Protein AF-A0A2T9YS30-F1 (afdb_monomer)

Nearest PDB structures (foldseek):
  5naf-assembly3_C  TM=9.341E-01  e=1.229E-07  Mus musculus
  8g3e-assembly2_B  TM=9.143E-01  e=6.077E-08  Homo sapiens
  5naf-assembly4_D  TM=9.183E-01  e=1.702E-07  Mus musculus
  5naf-assembly1_A  TM=9.116E-01  e=1.702E-07  Mus musculus
  5naf-assembly2_B  TM=9.108E-01  e=2.002E-07  Mus musculus

Mean predicted aligned error: 13.13 Å

Organism: NCBI:txid61424

InterPro domains:
  IPR001680 WD40 repeat [PF00400] (27-65)
  IPR001680 WD40 repeat [PS50082] (33-74)
  IPR001680 WD40 repeat [SM00320] (26-65)
  IPR001680 WD40 repeat [SM00320] (68-106)
  IPR011047 Quinoprotein alcohol dehydrogenase-like superfamily [SSF50998] (3-104)
  IPR015943 WD40/YVTN repeat-like-containing domain superfamily [G3DSA:2.130.10.10] (2-154)
  IPR018983 U3 small nucleolar RNA-associated protein 15, C-terminal [PF09384] (139-282)

pLDDT: mean 81.87, std 14.7, range [31.47, 98.0]

Solvent-accessible surface area (backbone atoms only — not comparable to full-atom values): 17251 Å² total; per-residue (Å²): 71,77,44,76,47,95,85,53,63,40,33,44,35,34,72,45,36,32,40,37,32,29,35,67,84,78,70,45,77,78,47,74,47,72,86,48,92,36,43,37,47,26,69,42,59,44,49,84,54,57,30,39,36,38,28,15,53,68,15,36,35,38,33,24,35,59,87,77,67,44,81,75,48,77,46,78,53,97,48,32,29,58,42,64,49,64,37,70,80,66,37,40,42,37,36,34,31,75,87,74,52,70,50,76,47,75,54,76,84,87,75,73,87,66,95,72,79,88,73,82,80,79,78,81,75,72,92,82,48,76,76,64,72,76,47,86,61,97,74,76,77,58,99,83,58,83,81,77,73,81,80,73,77,74,79,73,55,72,41,58,54,24,57,73,66,72,36,40,42,63,19,50,58,58,38,70,38,89,90,51,57,69,71,62,33,49,55,54,48,46,55,25,54,77,66,67,34,45,65,66,31,60,55,90,63,52,72,80,72,41,47,62,57,52,51,49,49,70,68,49,76,80,45,88,88,62,56,67,60,54,49,52,50,50,48,52,51,46,68,73,40,53,92,51,38,89,81,33,68,71,53,48,54,44,53,53,52,51,53,54,50,52,52,53,49,53,51,54,51,50,54,50,51,52,52,49,52,53,49,54,51,52,50,54,54,50,54,53,59,62,74,77,108

Sequence (293 aa):
MIQFYPGDALIAVSGGPFVKIYDAVVGRCLAVLGNFEKTVTSIVFDGNQTRLIAGSLDQNLKIYDSSTFKLLASIRYQQPILSVGMSPDDNLLVVGMTSGLLSIKKRPQGSSKSHESKEVVEVKMKSGSYRHFLRTGSSKGGKDDHVVKRNSHKSLPGYDRFLRSFQYGKALDLALLPNIKTETTLMVIDELIARSGLKTAIAGRNQDTLNPVVEFVKKNLMEPTNPPAILELANELVEYYSPFASNFPNFTEFVNVVLYKINCEIEMQNDLAELKGYVDMITSTSEQNFSLN

Secondary structure (DSSP, 8-state):
-EEE-SSSSEEEEE-SS-EEEEETTT--EEEEE---SS-EEEEEE-TTSSEEEEEETTSEEEEEETTT--EEEEEE-SS-EEEEEE-TTS-EEEEEETTS-EEEEE--TTS---S---------PPTT-HHHHTTSS--PPPTT---------PPPPHHHHHHHTT-HHHHHHHHTSTTS-HHHHHHHHHHHHHTT-HHHHHTT--HHHHHHHHHHHHHHTT-TT-HHHHHHHHHHHHHHHGGGGGG-HHHHHHHHHHHHHHHHHHHHHHHHHHHHHHHHHHHHHHHHHHH--

Foldseek 3Di:
DWDADVPAQWIWDFDWQWTWIARNVVRDTPDIDNPGPTGWQEWDAALVRQWIWTFFQQQWIWIAGPPPRDTDDIDHDPAGWNYWDADSVNQWIWTQGPVRDIDIDGDPPPPDPDDDDDDDDPDDDDPPDPVNVVPPDDDDDDPPDDDDDPPDPDPDPPLVVCLVVLNLLVSLLVLLDPVHDPVVSLVSLVSCVVVVSLLVNLPPDDPVSVVSLLVSLLVCCPPPPDNPSSVVNVVSNCVRCVVVCVVDVVVVVSVVSNVVSVVVVVVVVVVVVVVVVVVVVVVVVVVVVVVVD

Structure (mmCIF, N/CA/C/O backbone):
data_AF-A0A2T9YS30-F1
#
_entry.id   AF-A0A2T9YS30-F1
#
loop_
_atom_site.group_PDB
_atom_site.id
_atom_site.type_symbol
_atom_site.label_atom_id
_atom_site.label_alt_id
_atom_site.label_comp_id
_atom_site.label_asym_id
_atom_site.label_entity_id
_atom_site.label_seq_id
_atom_site.pdbx_PDB_ins_code
_atom_site.Cartn_x
_atom_site.Cartn_y
_atom_site.Cartn_z
_atom_site.occupancy
_atom_site.B_iso_or_equiv
_atom_site.auth_seq_id
_atom_site.auth_comp_id
_atom_site.auth_asym_id
_atom_site.auth_atom_id
_atom_site.pdbx_PDB_model_num
ATOM 1 N N . MET A 1 1 ? 20.348 -5.898 -31.244 1.00 81.06 1 MET A N 1
ATOM 2 C CA . MET A 1 1 ? 19.137 -5.610 -32.050 1.00 81.06 1 MET A CA 1
ATOM 3 C C . MET A 1 1 ? 19.092 -4.112 -32.311 1.00 81.06 1 MET A C 1
ATOM 5 O O . MET A 1 1 ? 19.575 -3.365 -31.468 1.00 81.06 1 MET A O 1
ATOM 9 N N . ILE A 1 2 ? 18.575 -3.675 -33.459 1.00 84.69 2 ILE A N 1
ATOM 10 C CA . ILE A 1 2 ? 18.474 -2.254 -33.820 1.00 84.69 2 ILE A CA 1
ATOM 11 C C . ILE A 1 2 ? 17.013 -1.961 -34.142 1.00 84.69 2 ILE A C 1
ATOM 13 O O . ILE A 1 2 ? 16.402 -2.717 -34.897 1.00 84.69 2 ILE A O 1
ATOM 17 N N . GLN A 1 3 ? 16.470 -0.885 -33.581 1.00 85.19 3 GLN A N 1
ATOM 18 C CA . GLN A 1 3 ? 15.133 -0.411 -33.903 1.00 85.19 3 GLN A CA 1
ATOM 19 C C . GLN A 1 3 ? 15.148 1.087 -34.190 1.00 85.19 3 GLN A C 1
ATOM 21 O O . GLN A 1 3 ? 15.725 1.871 -33.435 1.00 85.19 3 GLN A O 1
ATOM 26 N N . PHE A 1 4 ? 14.503 1.460 -35.292 1.00 82.69 4 PHE A N 1
ATOM 27 C CA . PHE A 1 4 ? 14.324 2.845 -35.707 1.00 82.69 4 PHE A CA 1
ATOM 28 C C . PHE A 1 4 ? 13.030 3.401 -35.132 1.00 82.69 4 PHE A C 1
ATOM 30 O O . PHE A 1 4 ? 12.014 2.704 -35.101 1.00 82.69 4 PHE A O 1
ATOM 37 N N . TYR A 1 5 ? 13.076 4.656 -34.708 1.00 80.12 5 TYR A N 1
ATOM 38 C CA . TYR A 1 5 ? 11.896 5.415 -34.343 1.00 80.12 5 TYR A CA 1
ATOM 39 C C . TYR A 1 5 ? 11.264 6.012 -35.622 1.00 80.12 5 TYR A C 1
ATOM 41 O O . TYR A 1 5 ? 11.941 6.730 -36.360 1.00 80.12 5 TYR A O 1
ATOM 49 N N . PRO A 1 6 ? 9.998 5.707 -35.957 1.00 63.62 6 PRO A N 1
ATOM 50 C CA . PRO A 1 6 ? 9.359 6.237 -37.157 1.00 63.62 6 PRO A CA 1
ATOM 51 C C . PRO A 1 6 ? 8.750 7.622 -36.884 1.00 63.62 6 PRO A C 1
ATOM 53 O O . PRO A 1 6 ? 7.545 7.765 -36.697 1.00 63.62 6 PRO A O 1
ATOM 56 N N . GLY A 1 7 ? 9.598 8.653 -36.872 1.00 67.56 7 GLY A N 1
ATOM 57 C CA . GLY A 1 7 ? 9.172 10.060 -36.840 1.00 67.56 7 GLY A CA 1
ATOM 58 C C . GLY A 1 7 ? 10.282 11.012 -36.403 1.00 67.56 7 GLY A C 1
ATOM 59 O O . GLY A 1 7 ? 10.543 12.015 -37.055 1.00 67.56 7 GLY A O 1
ATOM 60 N N . ASP A 1 8 ? 10.970 10.640 -35.336 1.00 67.44 8 ASP A N 1
ATOM 61 C CA . ASP A 1 8 ? 12.200 11.244 -34.847 1.00 67.44 8 ASP A CA 1
ATOM 62 C C . ASP A 1 8 ? 13.406 10.427 -35.321 1.00 67.44 8 ASP A C 1
ATOM 64 O O . ASP A 1 8 ? 13.332 9.201 -35.423 1.00 67.44 8 ASP A O 1
ATOM 68 N N . ALA A 1 9 ? 14.527 11.072 -35.623 1.00 80.31 9 ALA A N 1
ATOM 69 C CA . ALA A 1 9 ? 15.709 10.413 -36.179 1.00 80.31 9 ALA A CA 1
ATOM 70 C C . ALA A 1 9 ? 16.489 9.600 -35.124 1.00 80.31 9 ALA A C 1
ATOM 72 O O . ALA A 1 9 ? 17.712 9.597 -35.107 1.00 80.31 9 ALA A O 1
ATOM 73 N N . LEU A 1 10 ? 15.797 8.916 -34.217 1.00 85.94 10 LEU A N 1
ATOM 74 C CA . LEU A 1 10 ? 16.379 8.175 -33.109 1.00 85.94 10 LEU A CA 1
ATOM 75 C C . LEU A 1 10 ? 16.519 6.689 -33.443 1.00 85.94 10 LEU A C 1
ATOM 77 O O . LEU A 1 10 ? 15.619 6.047 -33.990 1.00 85.94 10 LEU A O 1
ATOM 81 N N . ILE A 1 11 ? 17.660 6.123 -33.058 1.00 86.50 11 ILE A N 1
ATOM 82 C CA . ILE A 1 11 ? 17.976 4.705 -33.215 1.00 86.50 11 ILE A CA 1
ATOM 83 C C . ILE A 1 11 ? 18.271 4.117 -31.843 1.00 86.50 11 ILE A C 1
ATOM 85 O O . ILE A 1 11 ? 19.212 4.533 -31.166 1.00 86.50 11 ILE A O 1
ATOM 89 N N . ALA A 1 12 ? 17.500 3.106 -31.452 1.00 88.25 12 ALA A N 1
ATOM 90 C CA . ALA A 1 12 ? 17.784 2.304 -30.273 1.00 88.25 12 ALA A CA 1
ATOM 91 C C . ALA A 1 12 ? 18.590 1.063 -30.672 1.00 88.25 12 ALA A C 1
ATOM 93 O O . ALA A 1 12 ? 18.157 0.251 -31.493 1.00 88.25 12 ALA A O 1
ATOM 94 N N . VAL A 1 13 ? 19.767 0.901 -30.073 1.00 88.94 13 VAL A N 1
ATOM 95 C CA . VAL A 1 13 ? 20.688 -0.205 -30.343 1.00 88.94 13 VAL A CA 1
ATOM 96 C C . VAL A 1 13 ? 20.942 -0.976 -29.053 1.00 88.94 13 VAL A C 1
ATOM 98 O O . VAL A 1 13 ? 21.465 -0.420 -28.087 1.00 88.94 13 VAL A O 1
ATOM 101 N N . SER A 1 14 ? 20.626 -2.274 -29.036 1.00 87.31 14 SER A N 1
ATOM 102 C CA . SER A 1 14 ? 21.131 -3.184 -28.002 1.00 87.31 14 SER A CA 1
ATOM 103 C C . SER A 1 14 ? 22.467 -3.778 -28.430 1.00 87.31 14 SER A C 1
ATOM 105 O O . SER A 1 14 ? 22.564 -4.450 -29.463 1.00 87.31 14 SER A O 1
ATOM 107 N N . GLY A 1 15 ? 23.489 -3.538 -27.608 1.00 74.69 15 GLY A N 1
ATOM 108 C CA . GLY A 1 15 ? 24.852 -4.028 -27.799 1.00 74.69 15 GLY A CA 1
ATOM 109 C C . GLY A 1 15 ? 25.433 -4.496 -26.471 1.00 74.69 15 GLY A C 1
ATOM 110 O O . GLY A 1 15 ? 26.257 -3.807 -25.876 1.00 74.69 15 GLY A O 1
ATOM 111 N N . GLY A 1 16 ? 24.962 -5.646 -25.986 1.00 86.81 16 GLY A N 1
ATOM 112 C CA . GLY A 1 16 ? 25.335 -6.196 -24.681 1.00 86.81 16 GLY A CA 1
ATOM 113 C C . GLY A 1 16 ? 24.325 -5.834 -23.580 1.00 86.81 16 GLY A C 1
ATOM 114 O O . GLY A 1 16 ? 23.124 -5.826 -23.859 1.00 86.81 16 GLY A O 1
ATOM 115 N N . PRO A 1 17 ? 24.769 -5.566 -22.337 1.00 88.38 17 PRO A N 1
ATOM 116 C CA . PRO A 1 17 ? 23.886 -5.197 -21.222 1.00 88.38 17 PRO A CA 1
ATOM 117 C C . PRO A 1 17 ? 23.395 -3.741 -21.282 1.00 88.38 17 PRO A C 1
ATOM 119 O O . PRO A 1 17 ? 22.662 -3.277 -20.414 1.00 88.38 17 PRO A O 1
ATOM 122 N N . PHE A 1 18 ? 23.775 -3.007 -22.327 1.00 90.31 18 PHE A N 1
ATOM 123 C CA . PHE A 1 18 ? 23.402 -1.614 -22.513 1.00 90.31 18 PHE A CA 1
ATOM 124 C C . PHE A 1 18 ? 22.484 -1.460 -23.722 1.00 90.31 18 PHE A C 1
ATOM 126 O O . PHE A 1 18 ? 22.720 -2.050 -24.784 1.00 90.31 18 PHE A O 1
ATOM 133 N N . VAL A 1 19 ? 21.476 -0.603 -23.574 1.00 90.44 19 VAL A N 1
ATOM 134 C CA . VAL A 1 19 ? 20.745 -0.037 -24.711 1.00 90.44 19 VAL A CA 1
ATOM 135 C C . VAL A 1 19 ? 21.265 1.371 -24.934 1.00 90.44 19 VAL A C 1
ATOM 137 O O . VAL A 1 19 ? 21.206 2.209 -24.037 1.00 90.44 19 VAL A O 1
ATOM 140 N N . LYS A 1 20 ? 21.812 1.622 -26.118 1.00 90.69 20 LYS A N 1
ATOM 141 C CA . LYS A 1 20 ? 22.303 2.937 -26.522 1.00 90.69 20 LYS A CA 1
ATOM 142 C C . LYS A 1 20 ? 21.312 3.573 -27.474 1.00 90.69 20 LYS A C 1
ATOM 144 O O . LYS A 1 20 ? 20.808 2.905 -28.375 1.00 90.69 20 LYS A O 1
ATOM 149 N N . ILE A 1 21 ? 21.064 4.857 -27.277 1.00 90.19 21 ILE A N 1
ATOM 150 C CA . ILE A 1 21 ? 20.178 5.648 -28.121 1.00 90.19 21 ILE A CA 1
ATOM 151 C C . ILE A 1 21 ? 21.042 6.641 -28.878 1.00 90.19 21 ILE A C 1
ATOM 153 O O . ILE A 1 21 ? 21.833 7.376 -28.281 1.00 90.19 21 ILE A O 1
ATOM 157 N N . TYR A 1 22 ? 20.924 6.604 -30.196 1.00 90.00 22 TYR A N 1
ATOM 158 C CA . TYR A 1 22 ? 21.683 7.425 -31.121 1.00 90.00 22 TYR A CA 1
ATOM 159 C C . TYR A 1 22 ? 20.750 8.351 -31.881 1.00 90.00 22 TYR A C 1
ATOM 161 O O . TYR A 1 22 ? 19.654 7.951 -32.261 1.00 90.00 22 TYR A O 1
ATOM 169 N N . ASP A 1 23 ? 21.226 9.559 -32.141 1.00 88.50 23 ASP A N 1
ATOM 170 C CA . ASP A 1 23 ? 20.669 10.422 -33.172 1.00 88.50 23 ASP A CA 1
ATOM 171 C C . ASP A 1 23 ? 21.257 10.003 -34.529 1.00 88.50 23 ASP A C 1
ATOM 173 O O . ASP A 1 23 ? 22.477 9.989 -34.709 1.00 88.50 23 ASP A O 1
ATOM 177 N N . ALA A 1 24 ? 20.400 9.626 -35.473 1.00 85.12 24 ALA A N 1
ATOM 178 C CA . ALA A 1 24 ? 20.753 9.202 -36.820 1.00 85.12 24 ALA A CA 1
ATOM 179 C C . ALA A 1 24 ? 21.248 10.362 -37.691 1.00 85.12 24 ALA A C 1
ATOM 181 O O . ALA A 1 24 ? 22.007 10.118 -38.626 1.00 85.12 24 ALA A O 1
ATOM 182 N N . VAL A 1 25 ? 20.838 11.605 -37.404 1.00 85.06 25 VAL A N 1
ATOM 183 C CA . VAL A 1 25 ? 21.241 12.782 -38.191 1.00 85.06 25 VAL A CA 1
ATOM 184 C C . VAL A 1 25 ? 22.675 13.170 -37.858 1.00 85.06 25 VAL A C 1
ATOM 186 O O . VAL A 1 25 ? 23.482 13.410 -38.752 1.00 85.06 25 VAL A O 1
ATOM 189 N N . VAL A 1 26 ? 22.998 13.226 -36.563 1.00 83.38 26 VAL A N 1
ATOM 190 C CA . VAL A 1 26 ? 24.300 13.716 -36.075 1.00 83.38 26 VAL A CA 1
ATOM 191 C C . VAL A 1 26 ? 25.266 12.567 -35.750 1.00 83.38 26 VAL A C 1
ATOM 193 O O . VAL A 1 26 ? 26.469 12.784 -35.609 1.00 83.38 26 VAL A O 1
ATOM 196 N N . GLY A 1 27 ? 24.771 11.334 -35.612 1.00 81.69 27 GLY A N 1
ATOM 197 C CA . GLY A 1 27 ? 25.572 10.158 -35.249 1.00 81.69 27 GLY A CA 1
ATOM 198 C C . GLY A 1 27 ? 26.057 10.161 -33.794 1.00 81.69 27 GLY A C 1
ATOM 199 O O . GLY A 1 27 ? 26.977 9.420 -33.443 1.00 81.69 27 GLY A O 1
ATOM 200 N N . ARG A 1 28 ? 25.477 11.005 -32.931 1.00 87.25 28 ARG A N 1
ATOM 201 C CA . ARG A 1 28 ? 25.865 11.133 -31.517 1.00 87.25 28 ARG A CA 1
ATOM 202 C C . ARG A 1 28 ? 25.022 10.226 -30.629 1.00 87.25 28 ARG A C 1
ATOM 204 O O . ARG A 1 28 ? 23.832 10.038 -30.862 1.00 87.25 28 ARG A O 1
ATOM 211 N N . CYS A 1 29 ? 25.646 9.675 -29.589 1.00 87.38 29 CYS A N 1
ATOM 212 C CA . CYS A 1 29 ? 24.936 8.925 -28.557 1.00 87.38 29 CYS A CA 1
ATOM 213 C C . CYS A 1 29 ? 24.278 9.914 -27.588 1.00 87.38 29 CYS A C 1
ATOM 215 O O . CYS A 1 29 ? 24.979 10.710 -26.966 1.00 87.38 29 CYS A O 1
ATOM 217 N N . LEU A 1 30 ? 22.950 9.869 -27.487 1.00 86.25 30 LEU A N 1
ATOM 218 C CA . LEU A 1 30 ? 22.170 10.735 -26.600 1.00 86.25 30 LEU A CA 1
ATOM 219 C C . LEU A 1 30 ? 22.075 10.154 -25.190 1.00 86.25 30 LEU A C 1
ATOM 221 O O . LEU A 1 30 ? 22.193 10.882 -24.210 1.00 86.25 30 LEU A O 1
ATOM 225 N N . ALA A 1 31 ? 21.863 8.840 -25.087 1.00 85.38 31 ALA A N 1
ATOM 226 C CA . ALA A 1 31 ? 21.665 8.170 -23.809 1.00 85.38 31 ALA A CA 1
ATOM 227 C C . ALA A 1 31 ? 22.182 6.728 -23.825 1.00 85.38 31 ALA A C 1
ATOM 229 O O . ALA A 1 31 ? 22.103 6.020 -24.835 1.00 85.38 31 ALA A O 1
ATOM 230 N N . VAL A 1 32 ? 22.670 6.283 -22.666 1.00 89.44 32 VAL A N 1
ATOM 231 C CA . VAL A 1 32 ? 23.065 4.896 -22.402 1.00 89.44 32 VAL A CA 1
ATOM 232 C C . VAL A 1 32 ? 22.240 4.378 -21.229 1.00 89.44 32 VAL A C 1
ATOM 234 O O . VAL A 1 32 ? 22.372 4.847 -20.103 1.00 89.44 32 VAL A O 1
ATOM 237 N N . LEU A 1 33 ? 21.385 3.395 -21.494 1.00 88.25 33 LEU A N 1
ATOM 238 C CA . LEU A 1 33 ? 20.544 2.738 -20.500 1.00 88.25 33 LEU A CA 1
ATOM 239 C C . LEU A 1 33 ? 21.278 1.506 -19.957 1.00 88.25 33 LEU A C 1
ATOM 241 O O . LEU A 1 33 ? 21.284 0.450 -20.593 1.00 88.25 33 LEU A O 1
ATOM 245 N N . GLY A 1 34 ? 21.908 1.647 -18.789 1.00 82.19 34 GLY A N 1
ATOM 246 C CA . GLY A 1 34 ? 22.711 0.606 -18.133 1.00 82.19 34 GLY A CA 1
ATOM 247 C C . GLY A 1 34 ? 22.028 -0.093 -16.968 1.00 82.19 34 GLY A C 1
ATOM 248 O O . GLY A 1 34 ? 22.668 -0.353 -15.959 1.00 82.19 34 GLY A O 1
ATOM 249 N N . ASN A 1 35 ? 20.731 -0.386 -17.080 1.00 83.81 35 ASN A N 1
ATOM 250 C CA . ASN A 1 35 ? 20.006 -1.022 -15.977 1.00 83.81 35 ASN A CA 1
ATOM 251 C C . ASN A 1 35 ? 19.940 -2.553 -16.110 1.00 83.81 35 ASN A C 1
ATOM 253 O O . ASN A 1 35 ? 19.282 -3.179 -15.282 1.00 83.81 35 ASN A O 1
ATOM 257 N N . PHE A 1 36 ? 20.509 -3.167 -17.147 1.00 88.00 36 PHE A N 1
ATOM 258 C CA . PHE A 1 36 ? 20.475 -4.623 -17.320 1.00 88.00 36 PHE A CA 1
ATOM 259 C C . PHE A 1 36 ? 21.764 -5.263 -16.803 1.00 88.00 36 PHE A C 1
ATOM 261 O O . PHE A 1 36 ? 22.837 -4.675 -16.898 1.00 88.00 36 PHE A O 1
ATOM 268 N N . GLU A 1 37 ? 21.640 -6.460 -16.239 1.00 89.31 37 GLU A N 1
ATOM 269 C CA . GLU A 1 37 ? 22.750 -7.241 -15.687 1.00 89.31 37 GLU A CA 1
ATOM 270 C C . GLU A 1 37 ? 23.363 -8.157 -16.767 1.00 89.31 37 GLU A C 1
ATOM 272 O O . GLU A 1 37 ? 24.579 -8.327 -16.835 1.00 89.31 37 GLU A O 1
ATOM 277 N N . LYS A 1 38 ? 22.538 -8.672 -17.686 1.00 91.56 38 LYS A N 1
ATOM 278 C CA . LYS A 1 38 ? 22.908 -9.455 -18.874 1.00 91.56 38 LYS A CA 1
ATOM 279 C C . LYS A 1 38 ? 22.452 -8.768 -20.155 1.00 91.56 38 LYS A C 1
ATOM 281 O O . LYS A 1 38 ? 21.907 -7.667 -20.172 1.00 91.56 38 LYS A O 1
ATOM 286 N N . THR A 1 39 ? 22.719 -9.444 -21.268 1.00 91.00 39 THR A N 1
ATOM 287 C CA . THR A 1 39 ? 22.504 -8.928 -22.611 1.00 91.00 39 THR A CA 1
ATOM 288 C C . THR A 1 39 ? 21.027 -8.715 -22.941 1.00 91.00 39 THR A C 1
ATOM 290 O O . THR A 1 39 ? 20.164 -9.562 -22.691 1.00 91.00 39 THR A O 1
ATOM 293 N N . VAL A 1 40 ? 20.754 -7.565 -23.557 1.00 92.94 40 VAL A N 1
ATOM 294 C CA . VAL A 1 40 ? 19.431 -7.196 -24.064 1.00 92.94 40 VAL A CA 1
ATOM 295 C C . VAL A 1 40 ? 19.216 -7.846 -25.426 1.00 92.94 40 VAL A C 1
ATOM 297 O O . VAL A 1 40 ? 19.918 -7.549 -26.397 1.00 92.94 40 VAL A O 1
ATOM 300 N N . THR A 1 41 ? 18.228 -8.728 -25.501 1.00 90.75 41 THR A N 1
ATOM 301 C CA . THR A 1 41 ? 17.943 -9.558 -26.677 1.00 90.75 41 THR A CA 1
ATOM 302 C C . THR A 1 41 ? 17.049 -8.839 -27.675 1.00 90.75 41 THR A C 1
ATOM 304 O O . THR A 1 41 ? 17.331 -8.854 -28.873 1.00 90.75 41 THR A O 1
ATOM 307 N N . SER A 1 42 ? 16.018 -8.147 -27.185 1.00 89.69 42 SER A N 1
ATOM 308 C CA . SER A 1 42 ? 15.020 -7.481 -28.022 1.00 89.69 42 SER A CA 1
ATOM 309 C C . SER A 1 42 ? 14.623 -6.108 -27.491 1.00 89.69 42 SER A C 1
ATOM 311 O O . SER A 1 42 ? 14.463 -5.933 -26.283 1.00 89.69 42 SER A O 1
ATOM 313 N N . ILE A 1 43 ? 14.405 -5.167 -28.406 1.00 91.19 43 ILE A N 1
ATOM 314 C CA . ILE A 1 43 ? 13.877 -3.824 -28.164 1.00 91.19 43 ILE A CA 1
ATOM 315 C C . ILE A 1 43 ? 12.624 -3.658 -29.031 1.00 91.19 43 ILE A C 1
ATOM 317 O O . ILE A 1 43 ? 12.621 -4.098 -30.181 1.00 91.19 43 ILE A O 1
ATOM 321 N N . VAL A 1 44 ? 11.566 -3.081 -28.460 1.00 90.62 44 VAL A N 1
ATOM 322 C CA . VAL A 1 44 ? 10.296 -2.771 -29.131 1.00 90.62 44 VAL A CA 1
ATOM 323 C C . VAL A 1 44 ? 9.784 -1.409 -28.661 1.00 90.62 44 VAL A C 1
ATOM 325 O O . VAL A 1 44 ? 9.765 -1.149 -27.461 1.00 90.62 44 VAL A O 1
ATOM 328 N N . PHE A 1 45 ? 9.328 -0.554 -29.574 1.00 87.69 45 PHE A N 1
ATOM 329 C CA . PHE A 1 45 ? 8.563 0.650 -29.236 1.00 87.69 45 PHE A CA 1
ATOM 330 C C . PHE A 1 45 ? 7.066 0.353 -29.078 1.00 87.69 45 PHE A C 1
ATOM 332 O O . PHE A 1 45 ? 6.533 -0.543 -29.734 1.00 87.69 45 PHE A O 1
ATOM 339 N N . ASP A 1 46 ? 6.395 1.120 -28.215 1.00 85.88 46 ASP A N 1
ATOM 340 C CA . ASP A 1 46 ? 4.923 1.176 -28.164 1.00 85.88 46 ASP A CA 1
ATOM 341 C C . ASP A 1 46 ? 4.366 1.680 -29.506 1.00 85.88 46 ASP A C 1
ATOM 343 O O . ASP A 1 46 ? 5.058 2.385 -30.246 1.00 85.88 46 ASP A O 1
ATOM 347 N N . GLY A 1 47 ? 3.100 1.393 -29.800 1.00 79.94 47 GLY A N 1
ATOM 348 C CA . GLY A 1 47 ? 2.412 1.889 -30.992 1.00 79.94 47 GLY A CA 1
ATOM 349 C C . GLY A 1 47 ? 2.345 3.415 -31.053 1.00 79.94 47 GLY A C 1
ATOM 350 O O . GLY A 1 47 ? 2.565 4.008 -32.107 1.00 79.94 47 GLY A O 1
ATOM 351 N N . ASN A 1 48 ? 2.177 4.060 -29.895 1.00 80.50 48 ASN A N 1
ATOM 352 C CA . ASN A 1 48 ? 2.273 5.516 -29.749 1.00 80.50 48 ASN A CA 1
ATOM 353 C C . ASN A 1 48 ? 3.719 6.037 -29.633 1.00 80.50 48 ASN A C 1
ATOM 355 O O . ASN A 1 48 ? 3.922 7.234 -29.457 1.00 80.50 48 ASN A O 1
ATOM 359 N N . GLN A 1 49 ? 4.722 5.152 -29.644 1.00 81.44 49 GLN A N 1
ATOM 360 C CA . GLN A 1 49 ? 6.162 5.450 -29.580 1.00 81.44 49 GLN A CA 1
ATOM 361 C C . GLN A 1 49 ? 6.633 6.263 -28.356 1.00 81.44 49 GLN A C 1
ATOM 363 O O . GLN A 1 49 ? 7.799 6.628 -28.231 1.00 81.44 49 GLN A O 1
ATOM 368 N N . THR A 1 50 ? 5.760 6.484 -27.376 1.00 84.62 50 THR A N 1
ATOM 369 C CA . THR A 1 50 ? 6.099 7.161 -26.113 1.00 84.62 50 THR A CA 1
ATOM 370 C C . THR A 1 50 ? 6.939 6.295 -25.175 1.00 84.62 50 THR A C 1
ATOM 372 O O . THR A 1 50 ? 7.488 6.784 -24.189 1.00 84.62 50 THR A O 1
ATOM 375 N N . ARG A 1 51 ? 7.030 4.986 -25.441 1.00 88.94 51 ARG A N 1
ATOM 376 C CA . ARG A 1 51 ? 7.730 4.036 -24.575 1.00 88.94 51 ARG A CA 1
ATOM 377 C C . ARG A 1 51 ? 8.625 3.104 -25.368 1.00 88.94 51 ARG A C 1
ATOM 379 O O . ARG A 1 51 ? 8.241 2.600 -26.421 1.00 88.94 51 ARG A O 1
ATOM 386 N N . LEU A 1 52 ? 9.797 2.837 -24.804 1.00 89.75 52 LEU A N 1
ATOM 387 C CA . LEU A 1 52 ? 10.745 1.836 -25.271 1.00 89.75 52 LEU A CA 1
ATOM 388 C C . LEU A 1 52 ? 10.706 0.643 -24.323 1.00 89.75 52 LEU A C 1
ATOM 390 O O . LEU A 1 52 ? 10.891 0.775 -23.116 1.00 89.75 52 LEU A O 1
ATOM 394 N N . ILE A 1 53 ? 10.493 -0.542 -24.872 1.00 91.44 53 ILE A N 1
ATOM 395 C CA . ILE A 1 53 ? 10.447 -1.798 -24.139 1.00 91.44 53 ILE A CA 1
ATOM 396 C C . ILE A 1 53 ? 11.684 -2.598 -24.500 1.00 91.44 53 ILE A C 1
ATOM 398 O O . ILE A 1 53 ? 11.931 -2.881 -25.667 1.00 91.44 53 ILE A O 1
ATOM 402 N N . ALA A 1 54 ? 12.454 -2.993 -23.496 1.00 92.12 54 ALA A N 1
ATOM 403 C CA . ALA A 1 54 ? 13.651 -3.795 -23.679 1.00 92.12 54 ALA A CA 1
ATOM 404 C C . ALA A 1 54 ? 13.562 -5.078 -22.843 1.00 92.12 54 ALA A C 1
ATOM 406 O O . ALA A 1 54 ? 13.322 -5.045 -21.633 1.00 92.12 54 ALA A O 1
ATOM 407 N N . GLY A 1 55 ? 13.732 -6.214 -23.519 1.00 93.00 55 GLY A N 1
ATOM 408 C CA . GLY A 1 55 ? 13.782 -7.549 -22.930 1.00 93.00 55 GLY A CA 1
ATOM 409 C C . GLY A 1 55 ? 15.224 -8.027 -22.792 1.00 93.00 55 GLY A C 1
ATOM 410 O O . GLY A 1 55 ? 16.007 -7.919 -23.736 1.00 93.00 55 GLY A O 1
ATOM 411 N N . SER A 1 56 ? 15.571 -8.551 -21.618 1.00 92.88 56 SER A N 1
ATOM 412 C CA . SER A 1 56 ? 16.910 -9.064 -21.311 1.00 92.88 56 SER A CA 1
ATOM 413 C C . SER A 1 56 ? 16.904 -10.565 -21.005 1.00 92.88 56 SER A C 1
ATOM 415 O O . SER A 1 56 ? 15.894 -11.143 -20.582 1.00 92.88 56 SER A O 1
ATOM 417 N N . LEU A 1 57 ? 18.079 -11.189 -21.143 1.00 92.69 57 LEU A N 1
ATOM 418 C CA . LEU A 1 57 ? 18.352 -12.522 -20.603 1.00 92.69 57 LEU A CA 1
ATOM 419 C C . LEU A 1 57 ? 18.286 -12.588 -19.064 1.00 92.69 57 LEU A C 1
ATOM 421 O O . LEU A 1 57 ? 18.240 -13.683 -18.504 1.00 92.69 57 LEU A O 1
ATOM 425 N N . ASP A 1 58 ? 18.205 -11.445 -18.377 1.00 90.75 58 ASP A N 1
ATOM 426 C CA . ASP A 1 58 ? 17.964 -11.341 -16.924 1.00 90.75 58 ASP A CA 1
ATOM 427 C C . ASP A 1 58 ? 16.550 -11.706 -16.495 1.00 90.75 58 ASP A C 1
ATOM 429 O O . ASP A 1 58 ? 16.181 -11.503 -15.341 1.00 90.75 58 ASP A O 1
ATOM 433 N N . GLN A 1 59 ? 15.725 -12.195 -17.425 1.00 92.00 59 GLN A N 1
ATOM 434 C CA . GLN A 1 59 ? 14.299 -12.446 -17.200 1.00 92.00 59 GLN A CA 1
ATOM 435 C C . GLN A 1 59 ? 13.509 -11.152 -16.931 1.00 92.00 59 GLN A C 1
ATOM 437 O O . GLN A 1 59 ? 12.328 -11.188 -16.596 1.00 92.00 59 GLN A O 1
ATOM 442 N N . ASN A 1 60 ? 14.150 -9.996 -17.096 1.00 92.56 60 ASN A N 1
ATOM 443 C CA . ASN A 1 60 ? 13.568 -8.691 -16.851 1.00 92.56 60 ASN A CA 1
ATOM 444 C C . ASN A 1 60 ? 13.180 -8.037 -18.175 1.00 92.56 60 ASN A C 1
ATOM 446 O O . ASN A 1 60 ? 13.979 -7.949 -19.110 1.00 92.56 60 ASN A O 1
ATOM 450 N N . LEU A 1 61 ? 11.954 -7.532 -18.213 1.00 93.44 61 LEU A N 1
ATOM 451 C CA . LEU A 1 61 ? 11.447 -6.646 -19.246 1.00 93.44 61 LEU A CA 1
ATOM 452 C C . LEU A 1 61 ? 11.309 -5.257 -18.631 1.00 93.44 61 LEU A C 1
ATOM 454 O O . LEU A 1 61 ? 10.527 -5.064 -17.700 1.00 93.44 61 LEU A O 1
ATOM 458 N N . LYS A 1 62 ? 12.085 -4.299 -19.133 1.00 92.38 62 LYS A N 1
ATOM 459 C CA . LYS A 1 62 ? 12.079 -2.917 -18.646 1.00 92.38 62 LYS A CA 1
ATOM 460 C C . LYS A 1 62 ? 11.410 -2.014 -19.664 1.00 92.38 62 LYS A C 1
ATOM 462 O O . LYS A 1 62 ? 11.630 -2.153 -20.865 1.00 92.38 62 LYS A O 1
ATOM 467 N N . ILE A 1 63 ? 10.586 -1.108 -19.159 1.00 92.31 63 ILE A N 1
ATOM 468 C CA . ILE A 1 63 ? 9.868 -0.109 -19.939 1.00 92.31 63 ILE A CA 1
ATOM 469 C C . ILE A 1 63 ? 10.465 1.247 -19.594 1.00 92.31 63 ILE A C 1
ATOM 471 O O . ILE A 1 63 ? 10.516 1.628 -18.422 1.00 92.31 63 ILE A O 1
ATOM 475 N N . TYR A 1 64 ? 10.906 1.954 -20.618 1.00 91.19 64 TYR A N 1
ATOM 476 C CA . TYR A 1 64 ? 11.478 3.285 -20.554 1.00 91.19 64 TYR A CA 1
ATOM 477 C C . TYR A 1 64 ? 10.540 4.281 -21.215 1.00 91.19 64 TYR A C 1
ATOM 479 O O . TYR A 1 64 ? 9.854 3.951 -22.180 1.00 91.19 64 TYR A O 1
ATOM 487 N N . ASP A 1 65 ? 10.531 5.499 -20.701 1.00 89.62 65 ASP A N 1
ATOM 488 C CA . ASP A 1 65 ? 9.970 6.651 -21.399 1.00 89.62 65 ASP A CA 1
ATOM 489 C C . ASP A 1 65 ? 10.914 7.063 -22.542 1.00 89.62 65 ASP A C 1
ATOM 491 O O . ASP A 1 65 ? 12.129 7.114 -22.338 1.00 89.62 65 ASP A O 1
ATOM 495 N N . SER A 1 66 ? 10.390 7.329 -23.740 1.00 83.44 66 SER A N 1
ATOM 496 C CA . SER A 1 66 ? 11.209 7.745 -24.886 1.00 83.44 66 SER A CA 1
ATOM 497 C C . SER A 1 66 ? 11.686 9.196 -24.793 1.00 83.44 66 SER A C 1
ATOM 499 O O . SER A 1 66 ? 12.690 9.531 -25.409 1.00 83.44 66 SER A O 1
ATOM 501 N N . SER A 1 67 ? 11.018 10.043 -24.002 1.00 84.38 67 SER A N 1
ATOM 502 C CA . SER A 1 67 ? 11.383 11.459 -23.854 1.00 84.38 67 SER A CA 1
ATOM 503 C C . SER A 1 67 ? 12.453 11.684 -22.781 1.00 84.38 67 SER A C 1
ATOM 505 O O . SER A 1 67 ? 13.441 12.381 -23.001 1.00 84.38 67 SER A O 1
ATOM 507 N N . THR A 1 68 ? 12.270 11.076 -21.606 1.00 84.81 68 THR A N 1
ATOM 508 C CA . THR A 1 68 ? 13.157 11.260 -20.448 1.00 84.81 68 THR A CA 1
ATOM 509 C C . THR A 1 68 ? 14.172 10.135 -20.269 1.00 84.81 68 THR A C 1
ATOM 511 O O . THR A 1 68 ? 15.075 10.263 -19.443 1.00 84.81 68 THR A O 1
ATOM 514 N N . PHE A 1 69 ? 14.011 9.016 -20.986 1.00 85.50 69 PHE A N 1
ATOM 515 C CA . PHE A 1 69 ? 14.827 7.805 -20.844 1.00 85.50 69 PHE A CA 1
ATOM 516 C C . PHE A 1 69 ? 14.868 7.233 -19.418 1.00 85.50 69 PHE A C 1
ATOM 518 O O . PHE A 1 69 ? 15.736 6.428 -19.072 1.00 85.50 69 PHE A O 1
ATOM 525 N N . LYS A 1 70 ? 13.892 7.599 -18.579 1.00 88.31 70 LYS A N 1
ATOM 526 C CA . LYS A 1 70 ? 13.733 7.061 -17.227 1.00 88.31 70 LYS A CA 1
ATOM 527 C C . LYS A 1 70 ? 13.005 5.723 -17.261 1.00 88.31 70 LYS A C 1
ATOM 529 O O . LYS A 1 70 ? 12.159 5.466 -18.117 1.00 88.31 70 LYS A O 1
ATOM 534 N N . LEU A 1 71 ? 13.340 4.864 -16.304 1.00 90.50 71 LEU A N 1
ATOM 535 C CA . LEU A 1 71 ? 12.685 3.574 -16.126 1.00 90.50 71 LEU A CA 1
ATOM 536 C C . LEU A 1 71 ? 11.295 3.782 -15.512 1.00 90.50 71 LEU A C 1
ATOM 538 O O . LEU A 1 71 ? 11.185 4.262 -14.389 1.00 90.50 71 LEU A O 1
ATOM 542 N N . LEU A 1 72 ? 10.247 3.406 -16.247 1.00 90.69 72 LEU A N 1
ATOM 543 C CA . LEU A 1 72 ? 8.854 3.507 -15.805 1.00 90.69 72 LEU A CA 1
ATOM 544 C C . LEU A 1 72 ? 8.397 2.250 -15.068 1.00 90.69 72 LEU A C 1
ATOM 546 O O . LEU A 1 72 ? 7.716 2.326 -14.050 1.00 90.69 72 LEU A O 1
ATOM 550 N N . ALA A 1 73 ? 8.740 1.081 -15.605 1.00 89.31 73 ALA A N 1
ATOM 551 C CA . ALA A 1 73 ? 8.314 -0.192 -15.045 1.00 89.31 73 ALA A CA 1
ATOM 552 C C . ALA A 1 73 ? 9.336 -1.291 -15.326 1.00 89.31 73 ALA A C 1
ATOM 554 O O . ALA A 1 73 ? 10.008 -1.298 -16.359 1.00 89.31 73 ALA A O 1
ATOM 555 N N . SER A 1 74 ? 9.410 -2.255 -14.410 1.00 92.12 74 SER A N 1
ATOM 556 C CA . SER A 1 74 ? 10.199 -3.473 -14.561 1.00 92.12 74 SER A CA 1
ATOM 557 C C . SER A 1 74 ? 9.303 -4.673 -14.295 1.00 92.12 74 SER A C 1
ATOM 55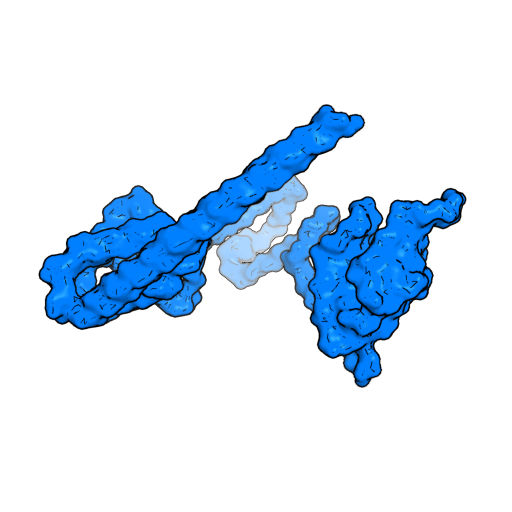9 O O . SER A 1 74 ? 8.690 -4.781 -13.236 1.00 92.12 74 SER A O 1
ATOM 561 N N . ILE A 1 75 ? 9.214 -5.570 -15.268 1.00 91.94 75 ILE A N 1
ATOM 562 C CA . ILE A 1 75 ? 8.413 -6.786 -15.203 1.00 91.94 75 ILE A CA 1
ATOM 563 C C . ILE A 1 75 ? 9.375 -7.965 -15.193 1.00 91.94 75 ILE A C 1
ATOM 565 O O . ILE A 1 75 ? 10.128 -8.160 -16.145 1.00 91.94 75 ILE A O 1
ATOM 569 N N . ARG A 1 76 ? 9.324 -8.764 -14.129 1.00 92.38 76 ARG A N 1
ATOM 570 C CA . ARG A 1 76 ? 10.118 -9.984 -14.012 1.00 92.38 76 ARG A CA 1
ATOM 571 C C . ARG A 1 76 ? 9.330 -11.186 -14.527 1.00 92.38 76 ARG A C 1
ATOM 573 O O . ARG A 1 76 ? 8.174 -11.382 -14.157 1.00 92.38 76 ARG A O 1
ATOM 580 N N . TYR A 1 77 ? 9.970 -11.981 -15.369 1.00 91.75 77 TYR A N 1
ATOM 581 C CA . TYR A 1 77 ? 9.506 -13.279 -15.842 1.00 91.75 77 TYR A CA 1
ATOM 582 C C . TYR A 1 77 ? 10.314 -14.392 -15.167 1.00 91.75 77 TYR A C 1
ATOM 584 O O . TYR A 1 77 ? 11.341 -14.141 -14.544 1.00 91.75 77 TYR A O 1
ATOM 592 N N . GLN A 1 78 ? 9.836 -15.633 -15.256 1.00 90.62 78 GLN A N 1
ATOM 593 C CA . GLN A 1 78 ? 10.526 -16.787 -14.663 1.00 90.62 78 GLN A CA 1
ATOM 594 C C . GLN A 1 78 ? 11.713 -17.268 -15.511 1.00 90.62 78 GLN A C 1
ATOM 596 O O . GLN A 1 78 ? 12.539 -18.045 -15.039 1.00 90.62 78 GLN A O 1
ATOM 601 N N . GLN A 1 79 ? 11.790 -16.840 -16.772 1.00 92.56 79 GLN A N 1
ATOM 602 C CA . GLN A 1 79 ? 12.767 -17.321 -17.740 1.00 92.56 79 GLN A CA 1
ATOM 603 C C . GLN A 1 79 ? 13.318 -16.187 -18.610 1.00 92.56 79 GLN A C 1
ATOM 605 O O . GLN A 1 79 ? 12.663 -15.150 -18.748 1.00 92.56 79 GLN A O 1
ATOM 610 N N . PRO A 1 80 ? 14.519 -16.372 -19.193 1.00 92.44 80 PRO A N 1
ATOM 611 C CA . PRO A 1 80 ? 15.135 -15.378 -20.061 1.00 92.44 80 PRO A CA 1
ATOM 612 C C . PRO A 1 80 ? 14.264 -15.070 -21.280 1.00 92.44 80 PRO A C 1
ATOM 614 O O . PRO A 1 80 ? 13.650 -15.964 -21.869 1.00 92.44 80 PRO A O 1
ATOM 617 N N . ILE A 1 81 ? 14.234 -13.796 -21.659 1.00 93.31 81 ILE A N 1
ATOM 618 C CA . ILE A 1 81 ? 13.427 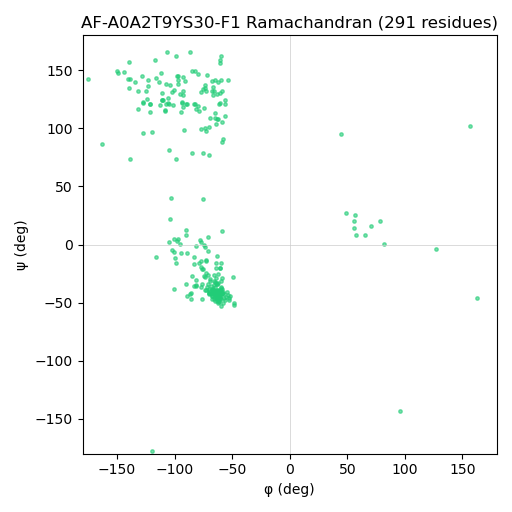-13.305 -22.772 1.00 93.31 81 ILE A CA 1
ATOM 619 C C . ILE A 1 81 ? 14.284 -13.318 -24.033 1.00 93.31 81 ILE A C 1
ATOM 621 O O . ILE A 1 81 ? 15.385 -12.771 -24.042 1.00 93.31 81 ILE A O 1
ATOM 625 N N . LEU A 1 82 ? 13.777 -13.926 -25.101 1.00 91.19 82 LEU A N 1
ATOM 626 C CA . LEU A 1 82 ? 14.441 -13.958 -26.407 1.00 91.19 82 LEU A CA 1
ATOM 627 C C . LEU A 1 82 ? 13.860 -12.928 -27.369 1.00 91.19 82 LEU A C 1
ATOM 629 O O . LEU A 1 82 ? 14.591 -12.322 -28.146 1.00 91.19 82 LEU A O 1
ATOM 633 N N . SER A 1 83 ? 12.542 -12.750 -27.326 1.00 90.38 83 SER A N 1
ATOM 634 C CA . SER A 1 83 ? 11.833 -11.820 -28.193 1.00 90.38 83 SER A CA 1
ATOM 635 C C . SER A 1 83 ? 10.681 -11.162 -27.453 1.00 90.38 83 SER A C 1
ATOM 637 O O . SER A 1 83 ? 10.054 -11.747 -26.568 1.00 90.38 83 SER A O 1
ATOM 639 N N . VAL A 1 84 ? 10.403 -9.927 -27.838 1.00 91.94 84 VAL A N 1
ATOM 640 C CA . VAL A 1 84 ? 9.248 -9.156 -27.398 1.00 91.94 84 VAL A CA 1
ATOM 641 C C . VAL A 1 84 ? 8.563 -8.639 -28.655 1.00 91.94 84 VAL A C 1
ATOM 643 O O . VAL A 1 84 ? 9.228 -8.340 -29.644 1.00 91.94 84 VAL A O 1
ATOM 646 N N . GLY A 1 85 ? 7.239 -8.555 -28.620 1.00 89.94 85 GLY A N 1
ATOM 647 C CA . GLY A 1 85 ? 6.416 -7.938 -29.649 1.00 89.94 85 GLY A CA 1
ATOM 648 C C . GLY A 1 85 ? 5.277 -7.159 -29.004 1.00 89.94 85 GLY A C 1
ATOM 649 O O . GLY A 1 85 ? 4.721 -7.590 -27.992 1.00 89.94 85 GLY A O 1
ATOM 650 N N . MET A 1 86 ? 4.939 -6.014 -29.586 1.00 89.50 86 MET A N 1
ATOM 651 C CA . MET A 1 86 ? 3.821 -5.175 -29.162 1.00 89.50 86 MET A CA 1
ATOM 652 C C . MET A 1 86 ? 2.869 -4.980 -30.341 1.00 89.50 86 MET A C 1
ATOM 654 O O . MET A 1 86 ? 3.311 -4.855 -31.483 1.00 89.50 86 MET A O 1
ATOM 658 N N . SER A 1 87 ? 1.564 -4.978 -30.076 1.00 87.44 87 SER A N 1
ATOM 659 C CA . SER A 1 87 ? 0.570 -4.549 -31.063 1.00 87.44 87 SER A CA 1
ATOM 660 C C . SER A 1 87 ? 0.616 -3.031 -31.264 1.00 87.44 87 SER A C 1
ATOM 662 O O . SER A 1 87 ? 0.764 -2.331 -30.267 1.00 87.44 87 SER A O 1
ATOM 664 N N . PRO A 1 88 ? 0.357 -2.503 -32.473 1.00 82.06 88 PRO A N 1
ATOM 665 C CA . PRO A 1 88 ? 0.291 -1.055 -32.707 1.00 82.06 88 PRO A CA 1
ATOM 666 C C . PRO A 1 88 ? -0.807 -0.344 -31.893 1.00 82.06 88 PRO A C 1
ATOM 668 O O . PRO A 1 88 ? -0.716 0.855 -31.674 1.00 82.06 88 PRO A O 1
ATOM 671 N N . ASP A 1 89 ? -1.814 -1.077 -31.404 1.00 81.12 89 ASP A N 1
ATOM 672 C CA . ASP A 1 89 ? -2.888 -0.530 -30.561 1.00 81.12 89 ASP A CA 1
ATOM 673 C C . ASP A 1 89 ? -2.575 -0.587 -29.047 1.00 81.12 89 ASP A C 1
ATOM 675 O O . ASP A 1 89 ? -3.476 -0.410 -28.228 1.00 81.12 89 ASP A O 1
ATOM 679 N N . ASP A 1 90 ? -1.348 -0.954 -28.651 1.00 81.25 90 ASP A N 1
ATOM 680 C CA . ASP A 1 90 ? -0.883 -1.134 -27.256 1.00 81.25 90 ASP A CA 1
ATOM 681 C C . ASP A 1 90 ? -1.721 -2.125 -26.406 1.00 81.25 90 ASP A C 1
ATOM 683 O O . ASP A 1 90 ? -1.613 -2.211 -25.177 1.00 81.25 90 ASP A O 1
ATOM 687 N N . ASN A 1 91 ? -2.571 -2.916 -27.062 1.00 85.12 91 ASN A N 1
ATOM 688 C CA . ASN A 1 91 ? -3.514 -3.838 -26.433 1.00 85.12 91 ASN A CA 1
ATOM 689 C C . ASN A 1 91 ? -2.876 -5.167 -26.023 1.00 85.12 91 ASN A C 1
ATOM 691 O O . ASN A 1 91 ? -3.344 -5.821 -25.084 1.00 85.12 91 ASN A O 1
ATOM 695 N N . LEU A 1 92 ? -1.853 -5.599 -26.756 1.00 89.12 92 LEU A N 1
ATOM 696 C CA . LEU A 1 92 ? -1.259 -6.926 -26.670 1.00 89.12 92 LEU A CA 1
ATOM 697 C C . LEU A 1 92 ? 0.259 -6.815 -26.588 1.00 89.12 92 LEU A C 1
ATOM 699 O O . LEU A 1 92 ? 0.909 -6.419 -27.552 1.00 89.12 92 LEU A O 1
ATOM 703 N N . LEU A 1 93 ? 0.814 -7.263 -25.464 1.00 90.50 93 LEU A N 1
ATOM 704 C CA . LEU A 1 93 ? 2.247 -7.477 -25.294 1.00 90.50 93 LEU A CA 1
ATOM 705 C C . LEU A 1 93 ? 2.537 -8.978 -25.328 1.00 90.50 93 LEU A C 1
ATOM 707 O O . LEU A 1 93 ? 2.014 -9.736 -24.507 1.00 90.50 93 LEU A O 1
ATOM 711 N N . VAL A 1 94 ? 3.382 -9.396 -26.265 1.00 92.06 94 VAL A N 1
ATOM 712 C CA . VAL A 1 94 ? 3.826 -10.780 -26.439 1.00 92.06 94 VAL A CA 1
ATOM 713 C C . VAL A 1 94 ? 5.298 -10.881 -26.064 1.00 92.06 94 VAL A C 1
ATOM 715 O O . VAL A 1 94 ? 6.123 -10.094 -26.519 1.00 92.06 94 VAL A O 1
ATOM 718 N N . VAL A 1 95 ? 5.633 -11.859 -25.229 1.00 93.50 95 VAL A N 1
ATOM 719 C CA . VAL A 1 95 ? 7.005 -12.127 -24.793 1.00 93.50 95 VAL A CA 1
ATOM 720 C C . VAL A 1 95 ? 7.320 -13.594 -25.036 1.00 93.50 95 VAL A C 1
ATOM 722 O O . VAL A 1 95 ? 6.631 -14.465 -24.506 1.00 93.50 95 VAL A O 1
ATOM 725 N N . GLY A 1 96 ? 8.355 -13.864 -25.827 1.00 94.00 96 GLY A N 1
ATOM 726 C CA . GLY A 1 96 ? 8.886 -15.201 -26.064 1.00 94.00 96 GLY A CA 1
ATOM 727 C C . GLY A 1 96 ? 10.030 -15.524 -25.115 1.00 94.00 96 GLY A C 1
ATOM 728 O O . GLY A 1 96 ? 11.042 -14.819 -25.087 1.00 94.00 96 GLY A O 1
ATOM 729 N N . MET A 1 97 ? 9.863 -16.595 -24.339 1.00 94.06 97 MET A N 1
ATOM 730 C CA . MET A 1 97 ? 10.846 -17.076 -23.367 1.00 94.06 97 MET A CA 1
ATOM 731 C C . MET A 1 97 ? 11.677 -18.233 -23.937 1.00 94.06 97 MET A C 1
ATOM 733 O O . MET A 1 97 ? 11.277 -18.892 -24.897 1.00 94.06 97 MET A O 1
ATOM 737 N N . THR A 1 98 ? 12.826 -18.523 -23.323 1.00 92.56 98 THR A N 1
ATOM 738 C CA . THR A 1 98 ? 13.731 -19.599 -23.776 1.00 92.56 98 THR A CA 1
ATOM 739 C C . THR A 1 98 ? 13.134 -21.003 -23.738 1.00 92.56 98 THR A C 1
ATOM 741 O O . THR A 1 98 ? 13.576 -21.852 -24.504 1.00 92.56 98 THR A O 1
ATOM 744 N N . SER A 1 99 ? 12.133 -21.275 -22.893 1.00 87.31 99 SER A N 1
ATOM 745 C CA . SER A 1 99 ? 11.466 -22.591 -22.859 1.00 87.31 99 SER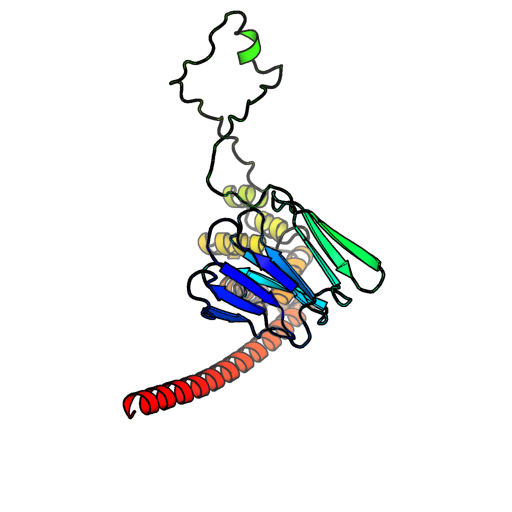 A CA 1
ATOM 746 C C . SER A 1 99 ? 10.531 -22.861 -24.037 1.00 87.31 99 SER A C 1
ATOM 748 O O . SER A 1 99 ? 9.916 -23.922 -24.087 1.00 87.31 99 SER A O 1
ATOM 750 N N . GLY A 1 100 ? 10.364 -21.898 -24.947 1.00 87.06 100 GLY A N 1
ATOM 751 C CA . GLY A 1 100 ? 9.346 -21.959 -25.995 1.00 87.06 100 GLY A CA 1
ATOM 752 C C . GLY A 1 100 ? 7.952 -21.531 -25.525 1.00 87.06 100 GLY A C 1
ATOM 753 O O . GLY A 1 100 ? 7.022 -21.509 -26.325 1.00 87.06 100 GLY A O 1
ATOM 754 N N . LEU A 1 101 ? 7.789 -21.145 -24.254 1.00 91.44 101 LEU A N 1
ATOM 755 C CA . LEU A 1 101 ? 6.557 -20.533 -23.760 1.00 91.44 101 LEU A CA 1
ATOM 756 C C . LEU A 1 101 ? 6.445 -19.070 -24.221 1.00 91.44 101 LEU A C 1
ATOM 758 O O . LEU A 1 101 ? 7.382 -18.277 -24.083 1.00 91.44 101 LEU A O 1
ATOM 762 N N . LEU A 1 102 ? 5.258 -18.705 -24.709 1.00 91.88 102 LEU A N 1
ATOM 763 C CA . LEU A 1 102 ? 4.891 -17.339 -25.079 1.00 91.88 102 LEU A CA 1
ATOM 764 C C . LEU A 1 102 ? 3.918 -16.767 -24.043 1.00 91.88 102 LEU A C 1
ATOM 766 O O . LEU A 1 102 ? 2.828 -17.299 -23.838 1.00 91.88 102 LEU A O 1
ATOM 770 N N . SER A 1 103 ? 4.292 -15.661 -23.404 1.00 92.12 103 SER A N 1
ATOM 771 C CA . SER A 1 103 ? 3.408 -14.914 -22.508 1.00 92.12 103 SER A CA 1
ATOM 772 C C . SER A 1 103 ? 2.701 -13.810 -23.286 1.00 92.12 103 SER A C 1
ATOM 774 O O . SER A 1 103 ? 3.352 -12.883 -23.763 1.00 92.12 103 SER A O 1
ATOM 776 N N . ILE A 1 104 ? 1.370 -13.869 -23.352 1.00 91.69 104 ILE A N 1
ATOM 777 C CA . ILE A 1 104 ? 0.531 -12.847 -23.988 1.00 91.69 104 ILE A CA 1
ATOM 778 C C . ILE A 1 104 ? -0.213 -12.079 -22.895 1.00 91.69 104 ILE A C 1
ATOM 780 O O . ILE A 1 104 ? -1.058 -12.639 -22.197 1.00 91.69 104 ILE A O 1
ATOM 784 N N . LYS A 1 105 ? 0.078 -10.786 -22.750 1.00 89.06 105 LYS A N 1
ATOM 785 C CA . LYS A 1 105 ? -0.615 -9.891 -21.819 1.00 89.06 105 LYS A CA 1
ATOM 786 C C . LYS A 1 105 ? -1.564 -8.986 -22.589 1.00 89.06 105 LYS A C 1
ATOM 788 O O . LYS A 1 105 ? -1.135 -8.230 -23.455 1.00 89.06 105 LYS A O 1
ATOM 793 N N . LYS A 1 106 ? -2.852 -9.066 -22.249 1.00 88.25 106 LYS A N 1
ATOM 794 C CA . LYS A 1 106 ? -3.901 -8.179 -22.765 1.00 88.25 106 LYS A CA 1
ATOM 795 C C . LYS A 1 106 ? -4.134 -7.036 -21.788 1.00 88.25 106 LYS A C 1
ATOM 797 O O . LYS A 1 106 ? -4.371 -7.290 -20.606 1.00 88.25 106 LYS A O 1
ATOM 802 N N . ARG A 1 107 ? -4.123 -5.795 -22.273 1.00 79.56 107 ARG A N 1
ATOM 803 C CA . ARG A 1 107 ? -4.557 -4.632 -21.496 1.00 79.56 107 ARG A CA 1
ATOM 804 C C . ARG A 1 107 ? -6.032 -4.350 -21.811 1.00 79.56 107 ARG A C 1
ATOM 806 O O . ARG A 1 107 ? -6.343 -4.005 -22.946 1.00 79.56 107 ARG A O 1
ATOM 813 N N . PRO A 1 108 ? -6.969 -4.500 -20.857 1.00 72.94 108 PRO A N 1
ATOM 814 C CA . PRO A 1 108 ? -8.344 -4.080 -21.091 1.00 72.94 108 PRO A CA 1
ATOM 815 C C . PRO A 1 108 ? -8.390 -2.549 -21.230 1.00 72.94 108 PRO A C 1
ATOM 817 O O . PRO A 1 108 ? -7.889 -1.825 -20.367 1.00 72.94 108 PRO A O 1
ATOM 820 N N . GLN A 1 109 ? -9.020 -2.076 -22.306 1.00 60.12 109 GLN A N 1
ATOM 821 C CA . GLN A 1 109 ? -9.143 -0.681 -22.776 1.00 60.12 109 GLN A CA 1
ATOM 822 C C . GLN A 1 109 ? -9.798 0.321 -21.790 1.00 60.12 109 GLN A C 1
ATOM 824 O O . GLN A 1 109 ? -10.111 1.450 -22.146 1.00 60.12 109 GLN A O 1
ATOM 829 N N . GLY A 1 110 ? -10.003 -0.039 -20.521 1.00 55.38 110 GLY A N 1
ATOM 830 C CA . GLY A 1 110 ? -10.656 0.824 -19.532 1.00 55.38 110 GLY A CA 1
ATOM 831 C C . GLY A 1 110 ? -9.756 1.868 -18.854 1.00 55.38 110 GLY A C 1
ATOM 832 O O . GLY A 1 110 ? -10.283 2.718 -18.140 1.00 55.38 110 GLY A O 1
ATOM 833 N N . SER A 1 111 ? -8.426 1.809 -19.020 1.00 45.47 111 SER A N 1
ATOM 834 C CA . SER A 1 111 ? -7.480 2.587 -18.190 1.00 45.47 111 SER A CA 1
ATOM 835 C C . SER A 1 111 ? -6.630 3.634 -18.918 1.00 45.47 111 SER A C 1
ATOM 837 O O . SER A 1 111 ? -6.007 4.455 -18.251 1.00 45.47 111 SER A O 1
ATOM 839 N N . SER A 1 112 ? -6.611 3.665 -20.251 1.00 45.00 112 SER A N 1
ATOM 840 C CA . SER A 1 112 ? -5.926 4.702 -21.033 1.00 45.00 112 SER A CA 1
ATOM 841 C C . SER A 1 112 ? -6.952 5.668 -21.618 1.00 45.00 112 SER A C 1
ATOM 843 O O . SER A 1 112 ? -7.337 5.565 -22.775 1.00 45.00 112 SER A O 1
ATOM 845 N N . LYS A 1 113 ? -7.414 6.627 -20.809 1.00 41.44 113 LYS A N 1
ATOM 846 C CA . LYS A 1 113 ? -7.989 7.863 -21.356 1.00 41.44 113 LYS A CA 1
ATOM 847 C C . LYS A 1 113 ? -6.835 8.730 -21.857 1.00 41.44 113 LYS A C 1
ATOM 849 O O . LYS A 1 113 ? -6.409 9.643 -21.158 1.00 41.44 113 LYS A O 1
ATOM 854 N N . SER A 1 114 ? -6.301 8.419 -23.030 1.00 36.31 114 SER A N 1
ATOM 855 C CA . SER A 1 114 ? -5.599 9.413 -23.836 1.00 36.31 114 SER A CA 1
ATOM 856 C C . SER A 1 114 ? -6.655 10.286 -24.514 1.00 36.31 114 SER A C 1
ATOM 858 O O . SER A 1 114 ? -7.663 9.804 -25.030 1.00 36.31 114 SER A O 1
ATOM 860 N N . HIS A 1 115 ? -6.464 11.596 -24.414 1.00 41.69 115 HIS A N 1
ATOM 861 C CA . HIS A 1 115 ? -7.206 12.582 -25.179 1.00 41.69 115 HIS A CA 1
ATOM 862 C C . HIS A 1 115 ? -6.987 12.316 -26.671 1.00 41.69 115 HIS A C 1
ATOM 864 O O . HIS A 1 115 ? -5.907 12.613 -27.149 1.00 41.69 115 HIS A O 1
ATOM 870 N N . GLU A 1 116 ? -7.980 11.770 -27.377 1.00 32.66 116 GLU A N 1
ATOM 871 C CA . GLU A 1 116 ? -8.362 12.182 -28.736 1.00 32.66 116 GLU A CA 1
ATOM 872 C C . GLU A 1 116 ? -9.610 11.435 -29.233 1.00 32.66 116 GLU A C 1
ATOM 874 O O . GLU A 1 116 ? -9.864 10.284 -28.892 1.00 32.66 116 GLU A O 1
ATOM 879 N N . SER A 1 117 ? -10.438 12.189 -29.965 1.00 31.47 117 SER A N 1
ATOM 880 C CA . SER A 1 117 ? -11.737 11.855 -30.572 1.00 31.47 117 SER A CA 1
ATOM 881 C C . SER A 1 117 ? -12.743 11.086 -29.704 1.00 31.47 117 SER A C 1
ATOM 883 O O . SER A 1 117 ? -12.814 9.861 -29.687 1.00 31.47 117 SER A O 1
ATOM 885 N N . LYS A 1 118 ? -13.643 11.849 -29.066 1.00 36.41 118 LYS A N 1
ATOM 886 C CA . LYS A 1 118 ? -14.967 11.370 -28.650 1.00 36.41 118 LYS A CA 1
ATOM 887 C C . LYS A 1 118 ? -15.725 10.857 -29.880 1.00 36.41 118 LYS A C 1
ATOM 889 O O . LYS A 1 118 ? -16.451 11.622 -30.513 1.00 36.41 118 LYS A O 1
ATOM 894 N N . GLU A 1 119 ? -15.601 9.576 -30.194 1.00 32.03 119 GLU A N 1
ATOM 895 C CA . GLU A 1 119 ? -16.608 8.913 -31.009 1.00 32.03 119 GLU A CA 1
ATOM 896 C C . GLU A 1 119 ? -17.924 8.868 -30.225 1.00 32.03 119 GLU A C 1
ATOM 898 O O . GLU A 1 119 ? -17.984 8.593 -29.020 1.00 32.03 119 GLU A O 1
ATOM 903 N N . VAL A 1 120 ? -18.988 9.263 -30.915 1.00 36.69 120 VAL A N 1
ATOM 904 C CA . VAL A 1 120 ? -20.333 9.440 -30.383 1.00 36.69 120 VAL A CA 1
ATOM 905 C C . VAL A 1 120 ? -20.856 8.093 -29.890 1.00 36.69 120 VAL A C 1
ATOM 907 O O . VAL A 1 120 ? -21.210 7.220 -30.675 1.00 36.69 120 VAL A O 1
ATOM 910 N N . VAL A 1 121 ? -20.941 7.926 -28.571 1.00 43.41 121 VAL A N 1
ATOM 911 C CA . VAL A 1 121 ? -21.605 6.764 -27.970 1.00 43.41 121 VAL A CA 1
ATOM 912 C C . VAL A 1 121 ? -23.111 6.890 -28.213 1.00 43.41 121 VAL A C 1
ATOM 914 O O . VAL A 1 121 ? -23.802 7.637 -27.514 1.00 43.41 121 VAL A O 1
ATOM 917 N N . GLU A 1 122 ? -23.636 6.154 -29.195 1.00 36.03 122 GLU A N 1
ATOM 918 C CA . GLU A 1 122 ? -25.077 5.975 -29.380 1.00 36.03 122 GLU A CA 1
ATOM 919 C C . GLU A 1 122 ? -25.679 5.261 -28.161 1.00 36.03 122 GLU A C 1
ATOM 921 O O . GLU A 1 122 ? -25.507 4.061 -27.937 1.00 36.03 122 GLU A O 1
ATOM 926 N N . VAL A 1 123 ? -26.431 6.005 -27.351 1.00 47.25 123 VAL A N 1
ATOM 927 C CA . VAL A 1 123 ? -27.207 5.431 -26.251 1.00 47.25 123 VAL A CA 1
ATOM 928 C C . VAL A 1 123 ? -28.465 4.779 -26.830 1.00 47.25 123 VAL A C 1
ATOM 930 O O . VAL A 1 123 ? -29.466 5.455 -27.071 1.00 47.25 123 VAL A O 1
ATOM 933 N N . LYS A 1 124 ? -28.457 3.453 -27.016 1.00 40.4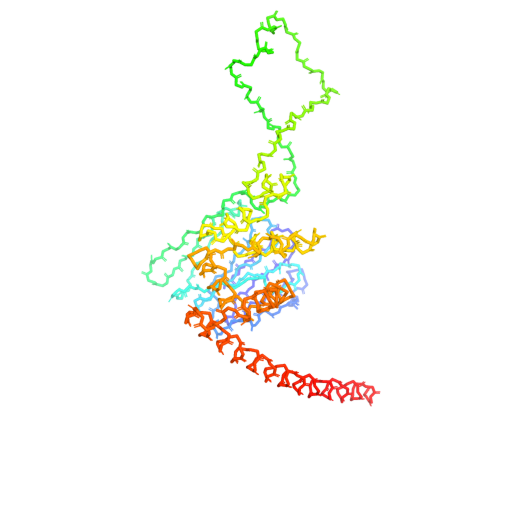1 124 LYS A N 1
ATOM 934 C CA . LYS A 1 124 ? -29.694 2.695 -27.272 1.00 40.41 124 LYS A CA 1
ATOM 935 C C . LYS A 1 124 ? -30.603 2.780 -26.040 1.00 40.41 124 LYS A C 1
ATOM 937 O O . LYS A 1 124 ? -30.310 2.214 -24.987 1.00 40.41 124 LYS A O 1
ATOM 942 N N . MET A 1 125 ? -31.704 3.523 -26.156 1.00 47.22 125 MET A N 1
ATOM 943 C CA . MET A 1 125 ? -32.724 3.623 -25.106 1.00 47.22 125 MET A CA 1
ATOM 944 C C . MET A 1 125 ? -33.447 2.274 -24.954 1.00 47.22 125 MET A C 1
ATOM 946 O O . MET A 1 125 ? -33.870 1.686 -25.945 1.00 47.22 125 MET A O 1
ATOM 950 N N . LYS A 1 126 ? -33.611 1.781 -23.717 1.00 53.81 126 LYS A N 1
ATOM 951 C CA . LYS A 1 126 ? -34.387 0.558 -23.434 1.00 53.81 126 LYS A CA 1
ATOM 952 C C . LYS A 1 126 ? -35.859 0.757 -23.819 1.00 53.81 126 LYS A C 1
ATOM 954 O O . LYS A 1 126 ? -36.488 1.724 -23.378 1.00 53.81 126 LYS A O 1
ATOM 959 N N . SER A 1 127 ? -36.408 -0.178 -24.596 1.00 44.16 127 SER A N 1
ATOM 960 C CA . SER A 1 127 ? -37.835 -0.226 -24.924 1.00 44.16 127 SER A CA 1
ATOM 961 C C . SER A 1 127 ? -38.644 -0.392 -23.636 1.00 44.16 127 SER A C 1
ATOM 963 O O . SER A 1 127 ? -38.424 -1.346 -22.892 1.00 44.16 127 SER A O 1
ATOM 965 N N . GLY A 1 128 ? -39.545 0.548 -23.349 1.00 55.91 128 GLY A N 1
ATOM 966 C CA . GLY A 1 128 ? -40.427 0.487 -22.174 1.00 55.91 128 GLY A CA 1
ATOM 967 C C . GLY A 1 128 ? -40.416 1.720 -21.268 1.00 55.91 128 GLY A C 1
ATOM 968 O O . GLY A 1 128 ? -41.201 1.789 -20.330 1.00 55.91 128 GLY A O 1
ATOM 969 N N . SER A 1 129 ? -39.581 2.735 -21.524 1.00 53.22 129 SER A N 1
ATOM 970 C CA . SER A 1 129 ? -39.733 4.016 -20.816 1.00 53.22 129 SER A CA 1
ATOM 971 C C . SER A 1 129 ? -40.960 4.771 -21.348 1.00 53.22 129 SER A C 1
ATOM 973 O O . SER A 1 129 ? -41.135 4.852 -22.557 1.00 53.22 129 SER A O 1
ATOM 975 N N . TYR A 1 130 ? -41.769 5.381 -20.473 1.00 51.00 130 TYR A N 1
ATOM 976 C CA . TYR A 1 130 ? -42.989 6.155 -20.801 1.00 51.00 130 TYR A CA 1
ATOM 977 C C . TYR A 1 130 ? -42.788 7.207 -21.921 1.00 51.00 130 TYR A C 1
ATOM 979 O O . TYR A 1 130 ? -43.682 7.486 -22.714 1.00 51.00 130 TYR A O 1
ATOM 987 N N . ARG A 1 131 ? -41.559 7.723 -22.072 1.00 50.69 131 ARG A N 1
ATOM 988 C CA . ARG A 1 131 ? -41.156 8.645 -23.156 1.00 50.69 131 ARG A CA 1
ATOM 989 C C . ARG A 1 131 ? -41.030 7.990 -24.541 1.00 50.69 131 ARG A C 1
ATOM 991 O O . ARG A 1 131 ? -40.903 8.705 -25.524 1.00 50.69 131 ARG A O 1
ATOM 998 N N . HIS A 1 132 ? -41.025 6.663 -24.621 1.00 52.84 132 HIS A N 1
ATOM 999 C CA . HIS A 1 132 ? -40.988 5.885 -25.860 1.00 52.84 132 HIS A CA 1
ATOM 1000 C C . HIS A 1 132 ? -42.395 5.697 -26.452 1.00 52.84 132 HIS A C 1
ATOM 1002 O O . HIS A 1 132 ? -42.524 5.575 -27.665 1.00 52.84 132 HIS A O 1
ATOM 1008 N N . PHE A 1 133 ? -43.435 5.722 -25.609 1.00 54.56 133 PHE A N 1
ATOM 1009 C CA . PHE A 1 133 ? -44.835 5.607 -26.033 1.00 54.56 133 PHE A CA 1
ATOM 1010 C C . PHE A 1 133 ? -45.414 6.932 -26.539 1.00 54.56 133 PHE A C 1
ATOM 1012 O O . PHE A 1 133 ? -46.150 6.938 -27.513 1.00 54.56 133 PHE A O 1
ATOM 1019 N N . LEU A 1 134 ? -45.008 8.069 -25.966 1.00 53.97 134 LEU A N 1
ATOM 1020 C CA . LEU A 1 134 ? -45.408 9.399 -26.455 1.00 53.97 134 LEU A CA 1
ATOM 1021 C C . LEU A 1 134 ? -44.632 9.856 -27.711 1.00 53.97 134 LEU A C 1
ATOM 1023 O O . LEU A 1 134 ? -44.797 10.985 -28.160 1.00 53.97 134 LEU A O 1
ATOM 1027 N N . ARG A 1 135 ? -43.760 9.002 -28.269 1.00 51.81 135 ARG A N 1
ATOM 1028 C CA . ARG A 1 135 ? -42.843 9.320 -29.380 1.00 51.81 135 ARG A CA 1
ATOM 1029 C C . ARG A 1 135 ? -43.287 8.754 -30.732 1.00 51.81 135 ARG A C 1
ATOM 1031 O O . ARG A 1 135 ? -42.467 8.620 -31.637 1.00 51.81 135 ARG A O 1
ATOM 1038 N N . THR A 1 136 ? -44.570 8.446 -30.901 1.00 45.84 136 THR A N 1
ATOM 1039 C CA . THR A 1 136 ? -45.197 8.371 -32.230 1.00 45.84 136 THR A CA 1
ATOM 1040 C C . THR A 1 136 ? -45.303 9.789 -32.794 1.00 45.84 136 THR A C 1
ATOM 1042 O O . THR A 1 136 ? -46.339 10.435 -32.711 1.00 45.84 136 THR A O 1
ATOM 1045 N N . GLY A 1 137 ? -44.178 10.310 -33.282 1.00 48.31 137 GLY A N 1
ATOM 1046 C CA . GLY A 1 137 ? -44.055 11.667 -33.808 1.00 48.31 137 GLY A CA 1
ATOM 1047 C C . GLY A 1 137 ? -42.608 12.140 -33.734 1.00 48.31 137 GLY A C 1
ATOM 1048 O O . GLY A 1 137 ? -42.102 12.479 -32.667 1.00 48.31 137 GLY A O 1
ATOM 1049 N N . SER A 1 138 ? -41.922 12.099 -34.869 1.00 52.59 138 SER A N 1
ATOM 1050 C CA . SER A 1 138 ? -40.492 12.339 -35.054 1.00 52.59 138 SER A CA 1
ATOM 1051 C C . SER A 1 138 ? -40.011 13.722 -34.591 1.00 52.59 138 SER A C 1
ATOM 1053 O O . SER A 1 138 ? -39.885 14.635 -35.398 1.00 52.59 138 SER A O 1
ATOM 1055 N N . SER A 1 139 ? -39.630 13.859 -33.320 1.00 52.62 139 SER A N 1
ATOM 1056 C CA . SER A 1 139 ? -38.726 14.928 -32.881 1.00 52.62 139 SER A CA 1
ATOM 1057 C C . SER A 1 139 ? -37.455 14.320 -32.279 1.00 52.62 139 SER A C 1
ATOM 1059 O O . SER A 1 139 ? -37.409 13.847 -31.132 1.00 52.62 139 SER A O 1
ATOM 1061 N N . LYS A 1 140 ? -36.422 14.241 -33.127 1.00 58.81 140 LYS A N 1
ATOM 1062 C CA . LYS A 1 140 ? -35.028 14.103 -32.693 1.00 58.81 140 LYS A CA 1
ATOM 1063 C C . LYS A 1 140 ? -34.626 15.462 -32.120 1.00 58.81 140 LYS A C 1
ATOM 1065 O O . LYS A 1 140 ? -34.896 16.472 -32.760 1.00 58.81 140 LYS A O 1
ATOM 1070 N N . GLY A 1 141 ? -34.018 15.467 -30.932 1.00 59.62 141 GLY A N 1
ATOM 1071 C CA . GLY A 1 141 ? -33.469 16.699 -30.364 1.00 59.62 141 GLY A CA 1
ATOM 1072 C C . GLY A 1 141 ? -32.519 17.358 -31.363 1.00 59.62 141 GLY A C 1
ATOM 1073 O O . GLY A 1 141 ? -31.829 16.652 -32.109 1.00 59.62 141 GLY A O 1
ATOM 1074 N N . GLY A 1 142 ? -32.548 18.685 -31.424 1.00 67.88 142 GLY A N 1
ATOM 1075 C CA . GLY A 1 142 ? -31.671 19.469 -32.284 1.00 67.88 142 GLY A CA 1
ATOM 1076 C C . GLY A 1 142 ? -30.200 19.225 -31.947 1.00 67.88 142 GLY A C 1
ATOM 1077 O O . GLY A 1 142 ? -29.865 18.729 -30.872 1.00 67.88 142 GLY A O 1
ATOM 1078 N N . LYS A 1 143 ? -29.297 19.582 -32.868 1.00 61.09 143 LYS A N 1
ATOM 1079 C CA . LYS A 1 143 ? -27.843 19.455 -32.644 1.00 61.09 143 LYS A CA 1
ATOM 1080 C C . LYS A 1 143 ? -27.346 20.286 -31.446 1.00 61.09 143 LYS A C 1
ATOM 1082 O O . LYS A 1 143 ? -26.313 19.937 -30.887 1.00 61.09 143 LYS A O 1
ATOM 1087 N N . ASP A 1 144 ? -28.121 21.288 -31.027 1.00 63.06 144 ASP A N 1
ATOM 1088 C CA . ASP A 1 144 ? -27.828 22.174 -29.893 1.00 63.06 144 ASP A CA 1
ATOM 1089 C C . ASP A 1 144 ? -28.547 21.772 -28.585 1.00 63.06 144 ASP A C 1
ATOM 1091 O O . ASP A 1 144 ? -28.414 22.450 -27.565 1.00 63.06 144 ASP A O 1
ATOM 1095 N N . ASP A 1 145 ? -29.293 20.658 -28.568 1.00 73.75 145 ASP A N 1
ATOM 1096 C CA . ASP A 1 145 ? -30.022 20.228 -27.373 1.00 73.75 145 ASP A CA 1
ATOM 1097 C C . ASP A 1 145 ? -29.094 19.536 -26.368 1.00 73.75 145 ASP A C 1
ATOM 1099 O O . ASP A 1 145 ? -28.582 18.430 -26.578 1.00 73.75 145 ASP A O 1
ATOM 1103 N N . HIS A 1 146 ? -28.932 20.156 -25.202 1.00 67.00 146 HIS A N 1
ATOM 1104 C CA . HIS A 1 146 ? -28.152 19.591 -24.109 1.00 67.00 146 HIS A CA 1
ATOM 1105 C C . HIS A 1 146 ? -28.908 18.425 -23.440 1.00 67.00 146 HIS A C 1
ATOM 1107 O O . HIS A 1 146 ? -29.799 18.612 -22.608 1.00 67.00 146 HIS A O 1
ATOM 1113 N N . VAL A 1 147 ? -28.549 17.182 -23.781 1.00 69.12 147 VAL A N 1
ATOM 1114 C CA . VAL A 1 147 ? -29.126 15.981 -23.152 1.00 69.12 147 VAL A CA 1
ATOM 1115 C C . VAL A 1 147 ? -28.588 15.830 -21.728 1.00 69.12 147 VAL A C 1
ATOM 1117 O O . VAL A 1 147 ? -27.510 15.278 -21.497 1.00 69.12 147 VAL A O 1
ATOM 1120 N N . VAL A 1 148 ? -29.365 16.289 -20.747 1.00 70.50 148 VAL A N 1
ATOM 1121 C CA . VAL A 1 148 ? -29.074 16.060 -19.328 1.00 70.50 148 VAL A CA 1
ATOM 1122 C C . VAL A 1 148 ? -29.289 14.577 -19.021 1.00 70.50 148 VAL A C 1
ATOM 1124 O O . VAL A 1 148 ? -30.415 14.072 -19.015 1.00 70.50 148 VAL A O 1
ATOM 1127 N N . LYS A 1 149 ? -28.195 13.846 -18.781 1.00 72.88 149 LYS A N 1
ATOM 1128 C CA . LYS A 1 149 ? -28.264 12.469 -18.278 1.00 72.88 149 LYS A CA 1
ATOM 1129 C C . LYS A 1 149 ? -29.003 12.497 -16.941 1.00 72.88 149 LYS A C 1
ATOM 1131 O O . LYS A 1 149 ? -28.690 13.317 -16.085 1.00 72.88 149 LYS A O 1
ATOM 1136 N N . ARG A 1 150 ? -29.981 11.605 -16.748 1.00 64.88 150 ARG A N 1
ATOM 1137 C CA . ARG A 1 150 ? -30.605 11.436 -15.429 1.00 64.88 150 ARG A CA 1
ATOM 1138 C C . ARG A 1 150 ? -29.499 11.117 -14.432 1.00 64.88 150 ARG A C 1
ATOM 1140 O O . ARG A 1 150 ? -28.809 10.112 -14.597 1.00 64.88 150 ARG A O 1
ATOM 1147 N N . ASN A 1 151 ? -29.353 11.953 -13.412 1.00 64.25 151 ASN A N 1
ATOM 1148 C CA . ASN A 1 151 ? -28.487 11.637 -12.291 1.00 64.25 151 ASN A CA 1
ATOM 1149 C C . ASN A 1 151 ? -29.090 10.408 -11.605 1.00 64.25 151 ASN A C 1
ATOM 1151 O O . ASN A 1 151 ? -30.118 10.505 -10.939 1.00 64.25 151 ASN A O 1
ATOM 1155 N N . SER A 1 152 ? -28.504 9.227 -11.815 1.00 68.56 152 SER A N 1
ATOM 1156 C CA . SER A 1 152 ? -28.846 8.072 -10.995 1.00 68.56 152 SER A CA 1
ATOM 1157 C C . SER A 1 152 ? -28.385 8.404 -9.583 1.00 68.56 152 SER A C 1
ATOM 1159 O O . SER A 1 152 ? -27.179 8.536 -9.357 1.00 68.56 152 SER A O 1
ATOM 1161 N N . HIS A 1 153 ? -29.315 8.572 -8.643 1.00 68.12 153 HIS A N 1
ATOM 1162 C CA . HIS A 1 153 ? -28.951 8.621 -7.234 1.00 68.12 153 HIS A CA 1
ATOM 1163 C C . HIS A 1 153 ? -28.201 7.324 -6.926 1.00 68.12 153 HIS A C 1
ATOM 1165 O O . HIS A 1 153 ? -28.773 6.237 -7.008 1.00 68.12 153 HIS A O 1
ATOM 1171 N N . LYS A 1 154 ? -26.892 7.431 -6.678 1.00 75.50 154 LYS A N 1
ATOM 1172 C CA . LYS A 1 154 ? -26.085 6.284 -6.269 1.00 75.50 154 LYS A CA 1
ATOM 1173 C C . LYS A 1 154 ? -26.696 5.789 -4.962 1.00 75.50 154 LYS A C 1
ATOM 1175 O O . LYS A 1 154 ? -26.840 6.582 -4.033 1.00 75.50 154 LYS A O 1
ATOM 1180 N N . SER A 1 155 ? -27.121 4.525 -4.925 1.00 77.44 155 SER A N 1
ATOM 1181 C CA . SER A 1 155 ? -27.637 3.935 -3.691 1.00 77.44 155 SER A CA 1
ATOM 1182 C C . SER A 1 155 ? -26.566 4.085 -2.625 1.00 77.44 155 SER A C 1
ATOM 1184 O O . SER A 1 155 ? -25.427 3.667 -2.839 1.00 77.44 155 SER A O 1
ATOM 1186 N N . LEU A 1 156 ? -26.929 4.713 -1.509 1.00 79.19 156 LEU A N 1
ATOM 1187 C CA . LEU A 1 156 ? -26.020 4.846 -0.385 1.00 79.19 156 LEU A CA 1
ATOM 1188 C C . LEU A 1 156 ? -25.685 3.443 0.131 1.00 79.19 156 LEU A C 1
ATOM 1190 O O . LEU A 1 156 ? -26.580 2.586 0.178 1.00 79.19 156 LEU A O 1
ATOM 1194 N N . PRO A 1 157 ? -24.425 3.193 0.499 1.00 83.44 157 PRO A N 1
ATOM 1195 C CA . PRO A 1 157 ? -24.070 1.968 1.185 1.00 83.44 157 PRO A CA 1
ATOM 1196 C C . PRO A 1 157 ? -24.828 1.864 2.517 1.00 83.44 157 PRO A C 1
ATOM 1198 O O . PRO A 1 157 ? -25.284 2.859 3.086 1.00 83.44 157 PRO A O 1
ATOM 1201 N N . GLY A 1 158 ? -24.998 0.633 3.005 1.00 85.62 158 GLY A N 1
ATOM 1202 C CA . GLY A 1 158 ? -25.812 0.357 4.192 1.00 85.62 158 GLY A CA 1
ATOM 1203 C C . GLY A 1 158 ? -25.377 1.170 5.413 1.00 85.62 158 GLY A C 1
ATOM 1204 O O . GLY A 1 158 ? -26.224 1.779 6.061 1.00 85.62 158 GLY A O 1
ATOM 1205 N N . TYR A 1 159 ? -24.070 1.254 5.675 1.00 89.56 159 TYR A N 1
ATOM 1206 C CA . TYR A 1 159 ? -23.510 2.012 6.800 1.00 89.56 159 TYR A CA 1
ATOM 1207 C C . TYR A 1 159 ? -23.835 3.517 6.728 1.00 89.56 159 TYR A C 1
ATOM 1209 O O . TYR A 1 159 ? -24.255 4.081 7.735 1.00 89.56 159 TYR A O 1
ATOM 1217 N N . ASP A 1 160 ? -23.797 4.150 5.547 1.00 90.81 160 ASP A N 1
ATOM 1218 C CA . ASP A 1 160 ? -24.162 5.570 5.377 1.00 90.81 160 ASP A CA 1
ATOM 1219 C C . ASP A 1 160 ? -25.629 5.835 5.713 1.00 90.81 160 ASP A C 1
ATOM 1221 O O . ASP A 1 160 ? -25.987 6.892 6.241 1.00 90.81 160 ASP A O 1
ATOM 1225 N N . ARG A 1 161 ? -26.505 4.866 5.424 1.00 92.12 161 ARG A N 1
ATOM 1226 C CA . ARG A 1 161 ? -27.914 4.958 5.808 1.00 92.12 161 ARG A CA 1
ATOM 1227 C C . ARG A 1 161 ? -28.064 4.973 7.331 1.00 92.12 161 ARG A C 1
ATOM 1229 O O . ARG A 1 161 ? -28.852 5.771 7.832 1.00 92.12 161 ARG A O 1
ATOM 1236 N N . PHE A 1 162 ? -27.302 4.145 8.048 1.00 92.88 162 PHE A N 1
ATOM 1237 C CA . PHE A 1 162 ? -27.325 4.098 9.514 1.00 92.88 162 PHE A CA 1
ATOM 1238 C C . PHE A 1 162 ? -26.678 5.325 10.161 1.00 92.88 162 PHE A C 1
ATOM 1240 O O . PHE A 1 162 ? -27.212 5.839 11.144 1.00 92.88 162 PHE A O 1
ATOM 1247 N N . LEU A 1 163 ? -25.609 5.859 9.561 1.00 91.19 163 LEU A N 1
ATOM 1248 C CA . LEU A 1 163 ? -25.005 7.130 9.969 1.00 91.19 163 LEU A CA 1
ATOM 1249 C C . LEU A 1 163 ? -25.987 8.298 9.811 1.00 91.19 163 LEU A C 1
ATOM 1251 O O . LEU A 1 163 ? -26.052 9.171 10.671 1.00 91.19 163 LEU A O 1
ATOM 1255 N N . ARG A 1 164 ? -26.791 8.314 8.739 1.00 90.44 164 ARG A N 1
ATOM 1256 C CA . ARG A 1 164 ? -27.863 9.310 8.557 1.00 90.44 164 ARG A CA 1
ATOM 1257 C C . ARG A 1 164 ? -29.017 9.139 9.538 1.00 90.44 164 ARG A C 1
ATOM 1259 O O . ARG A 1 164 ? -29.653 10.124 9.889 1.00 90.44 164 ARG A O 1
ATOM 1266 N N . SER A 1 165 ? -29.307 7.910 9.958 1.00 91.56 165 SER A N 1
ATOM 1267 C CA . SER A 1 165 ? -30.370 7.626 10.924 1.00 91.56 165 SER A CA 1
ATOM 1268 C C . SER A 1 165 ? -29.902 7.656 12.383 1.00 91.56 165 SER A C 1
ATOM 1270 O O . SER A 1 165 ? -30.634 7.155 13.232 1.00 91.56 165 SER A O 1
ATOM 1272 N N . PHE A 1 166 ? -28.699 8.168 12.679 1.00 91.69 166 PHE A N 1
ATOM 1273 C CA . PHE A 1 166 ? -28.114 8.221 14.031 1.00 91.69 166 PHE A CA 1
ATOM 1274 C C . PHE A 1 166 ? -28.012 6.850 14.734 1.00 91.69 166 PHE A C 1
ATOM 1276 O O . PHE A 1 166 ? -27.994 6.755 15.957 1.00 91.69 166 PHE A O 1
ATOM 1283 N N . GLN A 1 167 ? -27.945 5.759 13.963 1.00 93.12 167 GLN A N 1
ATOM 1284 C CA . GLN A 1 167 ? -27.805 4.393 14.478 1.00 93.12 167 GLN A CA 1
ATOM 1285 C C . GLN A 1 167 ? -26.337 3.965 14.402 1.00 93.12 167 GLN A C 1
ATOM 1287 O O . GLN A 1 167 ? -25.952 3.160 13.554 1.00 93.12 167 GLN A O 1
ATOM 1292 N N . TYR A 1 168 ? -25.515 4.522 15.289 1.00 92.81 168 TYR A N 1
ATOM 1293 C CA . TYR A 1 168 ? -24.059 4.384 15.227 1.00 92.81 168 TYR A CA 1
ATOM 1294 C C . TYR A 1 168 ? -23.550 2.961 15.492 1.00 92.81 168 TYR A C 1
ATOM 1296 O O . TYR A 1 168 ? -22.678 2.492 14.767 1.00 92.81 168 TYR A O 1
ATOM 1304 N N . GLY A 1 169 ? -24.147 2.231 16.444 1.00 91.25 169 GLY A N 1
ATOM 1305 C CA . GLY A 1 169 ? -23.773 0.835 16.722 1.00 91.25 169 GLY A CA 1
ATOM 1306 C C . GLY A 1 169 ? -23.929 -0.065 15.491 1.00 91.25 169 GLY A C 1
ATOM 1307 O O . GLY A 1 169 ? -22.971 -0.693 15.056 1.00 91.25 169 GLY A O 1
ATOM 1308 N N . LYS A 1 170 ? -25.097 -0.014 14.834 1.00 90.94 170 LYS A N 1
ATOM 1309 C CA . LYS A 1 170 ? -25.364 -0.788 13.607 1.00 90.94 170 LYS A CA 1
ATOM 1310 C C . LYS A 1 170 ? -24.495 -0.360 12.426 1.00 90.94 170 LYS A C 1
ATOM 1312 O O . LYS A 1 170 ? -24.140 -1.197 11.600 1.00 90.94 170 LYS A O 1
ATOM 1317 N N . ALA A 1 171 ? -24.184 0.934 12.316 1.00 92.44 171 ALA A N 1
ATOM 1318 C CA . ALA A 1 171 ? -23.277 1.432 11.286 1.00 92.44 171 ALA A CA 1
ATOM 1319 C C . ALA A 1 171 ? -21.880 0.817 11.449 1.00 92.44 171 ALA A C 1
ATOM 1321 O O . ALA A 1 171 ? -21.297 0.355 10.468 1.00 92.44 171 ALA A O 1
ATOM 1322 N N . LEU A 1 172 ? -21.388 0.762 12.689 1.00 91.25 172 LEU A N 1
ATOM 1323 C CA . LEU A 1 172 ? -20.088 0.193 13.017 1.00 91.25 172 LEU A CA 1
ATOM 1324 C C . LEU A 1 172 ? -20.081 -1.334 12.842 1.00 91.25 172 LEU A C 1
ATOM 1326 O O . LEU A 1 172 ? -19.150 -1.864 12.247 1.00 91.25 172 LEU A O 1
ATOM 1330 N N . ASP A 1 173 ? -21.134 -2.037 13.264 1.00 91.44 173 ASP A N 1
ATOM 1331 C CA . ASP A 1 173 ? -21.237 -3.496 13.096 1.00 91.44 173 ASP A CA 1
ATOM 1332 C C . ASP A 1 173 ? -21.222 -3.899 11.614 1.00 91.44 173 ASP A C 1
ATOM 1334 O O . ASP A 1 173 ? -20.573 -4.870 11.231 1.00 91.44 173 ASP A O 1
ATOM 1338 N N . LEU A 1 174 ? -21.899 -3.124 10.757 1.00 90.81 174 LEU A N 1
ATOM 1339 C CA . LEU A 1 174 ? -21.853 -3.343 9.314 1.00 90.81 174 LEU A CA 1
ATOM 1340 C C . LEU A 1 174 ? -20.479 -3.063 8.732 1.00 90.81 174 LEU A C 1
ATOM 1342 O O . LEU A 1 174 ? -20.069 -3.803 7.844 1.00 90.81 174 LEU A O 1
ATOM 1346 N N . ALA A 1 175 ? -19.792 -2.022 9.208 1.00 90.00 175 ALA A N 1
ATOM 1347 C CA . ALA A 1 175 ? -18.443 -1.700 8.765 1.00 90.00 175 ALA A CA 1
ATOM 1348 C C . ALA A 1 175 ? -17.459 -2.827 9.117 1.00 90.00 175 ALA A C 1
ATOM 1350 O O . ALA A 1 175 ? -16.645 -3.193 8.282 1.00 90.00 175 ALA A O 1
ATOM 1351 N N . LEU A 1 176 ? -17.583 -3.445 10.293 1.00 89.75 176 LEU A N 1
ATOM 1352 C CA . LEU A 1 176 ? -16.682 -4.507 10.757 1.00 89.75 176 LEU A CA 1
ATOM 1353 C C . LEU A 1 176 ? -16.867 -5.875 10.080 1.00 89.75 176 LEU A C 1
ATOM 1355 O O . LEU A 1 176 ? -16.147 -6.821 10.402 1.00 89.75 176 LEU A O 1
ATOM 1359 N N . LEU A 1 177 ? -17.807 -6.014 9.143 1.00 88.62 177 LEU A N 1
ATOM 1360 C CA . LEU A 1 177 ? -17.979 -7.267 8.413 1.00 88.62 177 LEU A CA 1
ATOM 1361 C C . LEU A 1 177 ? -16.742 -7.583 7.546 1.00 88.62 177 LEU A C 1
ATOM 1363 O O . LEU A 1 177 ? -16.222 -6.698 6.865 1.00 88.62 177 LEU A O 1
ATOM 1367 N N . PRO A 1 178 ? -16.324 -8.862 7.453 1.00 82.44 178 PRO A N 1
ATOM 1368 C CA . PRO A 1 178 ? -15.085 -9.262 6.770 1.00 82.44 178 PRO A CA 1
ATOM 1369 C C . PRO A 1 178 ? -15.074 -8.971 5.259 1.00 82.44 178 PRO A C 1
ATOM 1371 O O . PRO A 1 178 ? -14.019 -8.977 4.633 1.00 82.44 178 PRO A O 1
ATOM 1374 N N . ASN A 1 179 ? -16.241 -8.711 4.664 1.00 86.88 179 ASN A N 1
ATOM 1375 C CA . ASN A 1 179 ? -16.386 -8.396 3.240 1.00 86.88 179 ASN A CA 1
ATOM 1376 C C . ASN A 1 179 ? -15.974 -6.957 2.884 1.00 86.88 179 ASN 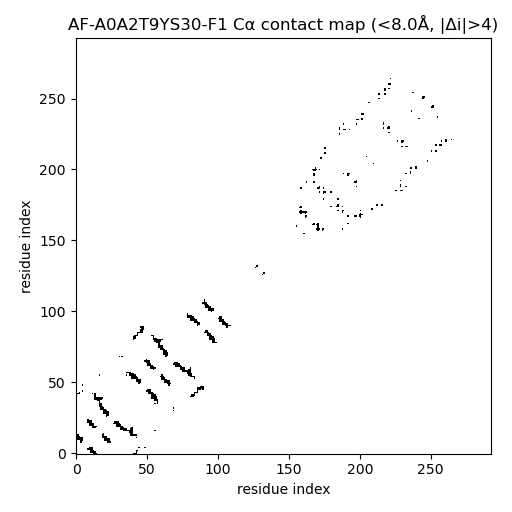A C 1
ATOM 1378 O O . ASN A 1 179 ? -15.854 -6.632 1.701 1.00 86.88 179 ASN A O 1
ATOM 1382 N N . ILE A 1 180 ? -15.817 -6.081 3.877 1.00 86.69 180 ILE A N 1
ATOM 1383 C CA . ILE A 1 180 ? -15.556 -4.656 3.676 1.00 86.69 180 ILE A CA 1
ATOM 1384 C C . ILE A 1 180 ? -14.052 -4.387 3.779 1.00 86.69 180 ILE A C 1
ATOM 1386 O O . ILE A 1 180 ? -13.343 -4.991 4.581 1.00 86.69 180 ILE A O 1
ATOM 1390 N N . LYS A 1 181 ? -13.541 -3.482 2.935 1.00 88.19 181 LYS A N 1
ATOM 1391 C CA . LYS A 1 181 ? -12.127 -3.086 2.965 1.00 88.19 181 LYS A CA 1
ATOM 1392 C C . LYS A 1 181 ? -11.822 -2.325 4.256 1.00 88.19 181 LYS A C 1
ATOM 1394 O O . LYS A 1 181 ? -12.602 -1.457 4.647 1.00 88.19 181 LYS A O 1
ATOM 1399 N N . THR A 1 182 ? -10.656 -2.563 4.850 1.00 86.69 182 THR A N 1
ATOM 1400 C CA . THR A 1 182 ? -10.196 -1.859 6.061 1.00 86.69 182 THR A CA 1
ATOM 1401 C C . THR A 1 182 ? -10.206 -0.338 5.875 1.00 86.69 182 THR A C 1
ATOM 1403 O O . THR A 1 182 ? -10.738 0.374 6.720 1.00 86.69 182 THR A O 1
ATOM 1406 N N . GLU A 1 183 ? -9.783 0.166 4.714 1.00 88.31 183 GLU A N 1
ATOM 1407 C CA . GLU A 1 183 ? -9.858 1.595 4.364 1.00 88.31 183 GLU A CA 1
ATOM 1408 C C . GLU A 1 183 ? -11.269 2.175 4.549 1.00 88.31 183 GLU A C 1
ATOM 1410 O O . GLU A 1 183 ? -11.451 3.201 5.195 1.00 88.31 183 GLU A O 1
ATOM 1415 N N . THR A 1 184 ? -12.297 1.491 4.037 1.00 89.38 184 THR A N 1
ATOM 1416 C CA . THR A 1 184 ? -13.684 1.961 4.162 1.00 89.38 184 THR A CA 1
ATOM 1417 C C . THR A 1 184 ? -14.203 1.894 5.594 1.00 89.38 184 THR A C 1
ATOM 1419 O O . THR A 1 184 ? -15.028 2.718 5.971 1.00 89.38 184 THR A O 1
ATOM 1422 N N . THR A 1 185 ? -13.713 0.954 6.407 1.00 89.88 185 THR A N 1
ATOM 1423 C CA . THR A 1 185 ? -14.076 0.886 7.830 1.00 89.88 185 THR A CA 1
ATOM 1424 C C . THR A 1 185 ? -13.479 2.037 8.628 1.00 89.88 185 THR A C 1
ATOM 1426 O O . THR A 1 185 ? -14.176 2.616 9.455 1.00 89.88 185 THR A O 1
ATOM 1429 N N . LEU A 1 186 ? -12.240 2.432 8.318 1.00 90.31 186 LEU A N 1
ATOM 1430 C CA . LEU A 1 186 ? -11.580 3.582 8.935 1.00 90.31 186 LEU A CA 1
ATOM 1431 C C . LEU A 1 186 ? -12.328 4.877 8.611 1.00 90.31 186 LEU A C 1
ATOM 1433 O O . LEU A 1 186 ? -12.622 5.638 9.521 1.00 90.31 186 LEU A O 1
ATOM 1437 N N . MET A 1 187 ? -12.777 5.050 7.363 1.00 89.12 187 MET A N 1
ATOM 1438 C CA . MET A 1 187 ? -13.610 6.201 6.979 1.00 89.12 187 MET A CA 1
ATOM 1439 C C . MET A 1 187 ? -14.914 6.287 7.789 1.00 89.12 187 MET A C 1
ATOM 1441 O O . MET A 1 187 ? -15.357 7.374 8.148 1.00 89.12 187 MET A O 1
ATOM 1445 N N . VAL A 1 188 ? -15.549 5.148 8.089 1.00 91.31 188 VAL A N 1
ATOM 1446 C CA . VAL A 1 188 ? -16.757 5.123 8.934 1.00 91.31 188 VAL A CA 1
ATOM 1447 C C . VAL A 1 188 ? -16.423 5.514 10.373 1.00 91.31 188 VAL A C 1
ATOM 1449 O O . VAL A 1 188 ? -17.212 6.206 11.010 1.00 91.31 188 VAL A O 1
ATOM 1452 N N . ILE A 1 189 ? -15.270 5.090 10.886 1.00 90.69 189 ILE A N 1
ATOM 1453 C CA . ILE A 1 189 ? -14.803 5.438 12.231 1.00 90.69 189 ILE A CA 1
ATOM 1454 C C . ILE A 1 189 ? -14.483 6.937 12.317 1.00 90.69 189 ILE A C 1
ATOM 1456 O O . ILE A 1 189 ? -14.945 7.587 13.251 1.00 90.69 189 ILE A O 1
ATOM 1460 N N . ASP A 1 190 ? -13.807 7.505 11.319 1.00 91.25 190 ASP A N 1
ATOM 1461 C CA . ASP A 1 190 ? -13.542 8.948 11.231 1.00 91.25 190 ASP A CA 1
ATOM 1462 C C . ASP A 1 190 ? -14.842 9.764 11.213 1.00 91.25 190 ASP A C 1
ATOM 1464 O O . ASP A 1 190 ? -14.983 10.760 11.922 1.00 91.25 190 ASP A O 1
ATOM 1468 N N . GLU A 1 191 ? -15.847 9.313 10.459 1.00 89.81 191 GLU A N 1
ATOM 1469 C CA . GLU A 1 191 ? -17.178 9.933 10.452 1.00 89.81 191 GLU A CA 1
ATOM 1470 C C . GLU A 1 191 ? -17.892 9.824 11.808 1.00 89.81 191 GLU A C 1
ATOM 1472 O O . GLU A 1 191 ? -18.644 10.725 12.191 1.00 89.81 191 GLU A O 1
ATOM 1477 N N . LEU A 1 192 ? -17.676 8.740 12.558 1.00 92.06 192 LEU A N 1
ATOM 1478 C CA . LEU A 1 192 ? -18.212 8.592 13.913 1.00 92.06 192 LEU A CA 1
ATOM 1479 C C . LEU A 1 192 ? -17.522 9.534 14.902 1.00 92.06 192 LEU A C 1
ATOM 1481 O O . LEU A 1 192 ? -18.211 10.127 15.735 1.00 92.06 192 LEU A O 1
ATOM 1485 N N . ILE A 1 193 ? -16.204 9.703 14.785 1.00 91.19 193 ILE A N 1
ATOM 1486 C CA . ILE A 1 193 ? -15.406 10.649 15.575 1.00 91.19 193 ILE A CA 1
ATOM 1487 C C . ILE A 1 193 ? -15.873 12.080 15.300 1.00 91.19 193 ILE A C 1
ATOM 1489 O O . ILE A 1 193 ? -16.234 12.807 16.226 1.00 91.19 193 ILE A O 1
ATOM 1493 N N . ALA A 1 194 ? -15.989 12.456 14.023 1.00 91.12 194 ALA A N 1
ATOM 1494 C CA . ALA A 1 194 ? -16.430 13.787 13.609 1.00 91.12 194 ALA A CA 1
ATOM 1495 C C . ALA A 1 194 ? -17.832 14.151 14.136 1.00 91.12 194 ALA A C 1
ATOM 1497 O O . ALA A 1 194 ? -18.133 15.322 14.363 1.00 91.12 194 ALA A O 1
ATOM 1498 N N . ARG A 1 195 ? -18.697 13.150 14.350 1.00 91.31 195 ARG A N 1
ATOM 1499 C CA . ARG A 1 195 ? -20.066 13.316 14.870 1.00 91.31 195 ARG A CA 1
ATOM 1500 C C . ARG A 1 195 ? -20.196 13.081 16.373 1.00 91.31 195 ARG A C 1
ATOM 1502 O O . ARG A 1 195 ? -21.328 13.037 16.849 1.00 91.31 195 ARG A O 1
ATOM 1509 N N . SER A 1 196 ? -19.080 12.854 17.076 1.00 87.00 196 SER A N 1
ATOM 1510 C CA . SER A 1 196 ? -19.031 12.408 18.479 1.00 87.00 196 SER A CA 1
ATOM 1511 C C . SER A 1 196 ? -19.947 11.208 18.788 1.00 87.00 196 SER A C 1
ATOM 1513 O O . SER A 1 196 ? -20.398 11.006 19.915 1.00 87.00 196 SER A O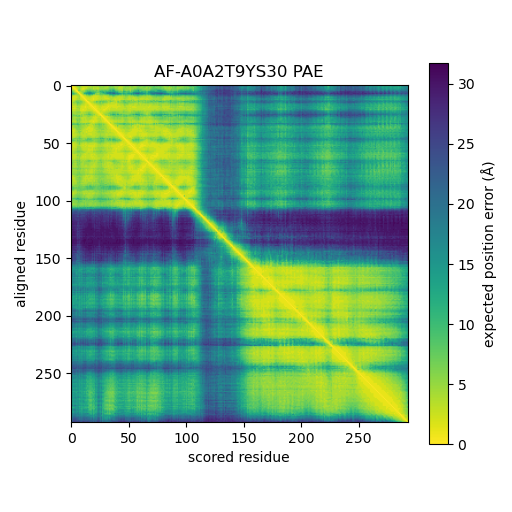 1
ATOM 1515 N N . GLY A 1 197 ? -20.210 10.380 17.770 1.00 87.38 197 GLY A N 1
ATOM 1516 C CA . GLY A 1 197 ? -21.086 9.210 17.834 1.00 87.38 197 GLY A CA 1
ATOM 1517 C C . GLY A 1 197 ? -20.366 7.925 18.246 1.00 87.38 197 GLY A C 1
ATOM 1518 O O . GLY A 1 197 ? -21.024 6.909 18.487 1.00 87.38 197 GLY A O 1
ATOM 1519 N N . LEU A 1 198 ? -19.035 7.953 18.347 1.00 90.50 198 LEU A N 1
ATOM 1520 C CA 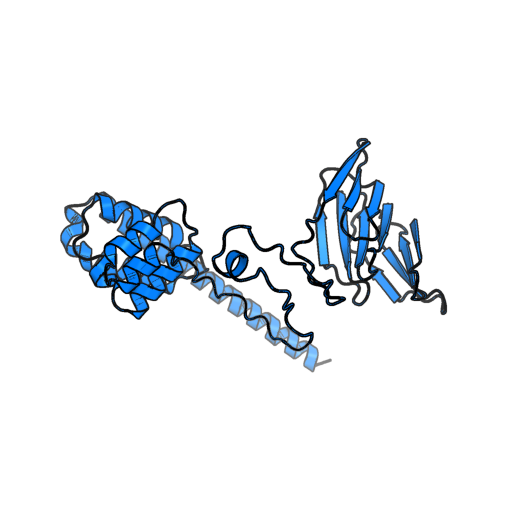. LEU A 1 198 ? -18.214 6.794 18.700 1.00 90.50 198 LEU A CA 1
ATOM 1521 C C . LEU A 1 198 ? -18.560 6.259 20.101 1.00 90.50 198 LEU A C 1
ATOM 1523 O O . LEU A 1 198 ? -18.947 5.094 20.238 1.00 90.50 198 LEU A O 1
ATOM 1527 N N . LYS A 1 199 ? -18.631 7.159 21.089 1.00 90.19 199 LYS A N 1
ATOM 1528 C CA . LYS A 1 199 ? -19.046 6.860 22.469 1.00 90.19 199 LYS A CA 1
ATOM 1529 C C . LYS A 1 199 ? -20.381 6.132 22.529 1.00 90.19 199 LYS A C 1
ATOM 1531 O O . LYS A 1 199 ? -20.532 5.114 23.197 1.00 90.19 199 LYS A O 1
ATOM 1536 N N . THR A 1 200 ? -21.357 6.627 21.771 1.00 90.38 200 THR A N 1
ATOM 1537 C CA . THR A 1 200 ? -22.698 6.031 21.701 1.00 90.38 200 THR A CA 1
ATOM 1538 C C . THR A 1 200 ? -22.741 4.712 20.930 1.00 90.38 200 THR A C 1
ATOM 1540 O O . THR A 1 200 ? -23.644 3.914 21.157 1.00 90.38 200 THR A O 1
ATOM 1543 N N . ALA A 1 201 ? -21.794 4.468 20.020 1.00 91.19 201 ALA A N 1
ATOM 1544 C CA . ALA A 1 201 ? -21.676 3.199 19.307 1.00 91.19 201 ALA A CA 1
ATOM 1545 C C . ALA A 1 201 ? -21.075 2.100 20.192 1.00 91.19 201 ALA A C 1
ATOM 1547 O O . ALA A 1 201 ? -21.422 0.930 20.043 1.00 91.19 201 ALA A O 1
ATOM 1548 N N . ILE A 1 202 ? -20.154 2.478 21.082 1.00 89.75 202 ILE A N 1
ATOM 1549 C CA . ILE A 1 202 ? -19.458 1.570 21.996 1.00 89.75 202 ILE A CA 1
ATOM 1550 C C . ILE A 1 202 ? -20.288 1.289 23.254 1.00 89.75 202 ILE A C 1
ATOM 1552 O O . ILE A 1 202 ? -20.265 0.163 23.765 1.00 89.75 202 ILE A O 1
ATOM 1556 N N . ALA A 1 203 ? -21.032 2.284 23.738 1.00 88.31 203 ALA A N 1
ATOM 1557 C CA . ALA A 1 203 ? -21.876 2.154 24.916 1.00 88.31 203 ALA A CA 1
ATOM 1558 C C . ALA A 1 203 ? -22.962 1.077 24.730 1.00 88.31 203 ALA A C 1
ATOM 1560 O O . ALA A 1 203 ? -23.703 1.076 23.749 1.00 88.31 203 ALA A O 1
ATOM 1561 N N . GLY A 1 204 ? -23.082 0.174 25.709 1.00 82.62 204 GLY A N 1
ATOM 1562 C CA . GLY A 1 204 ? -24.159 -0.823 25.759 1.00 82.62 204 GLY A CA 1
ATOM 1563 C C . GLY A 1 204 ? -23.979 -2.034 24.840 1.00 82.62 204 GLY A C 1
ATOM 1564 O O . GLY A 1 204 ? -24.962 -2.707 24.533 1.00 82.62 204 GLY A O 1
ATOM 1565 N N . ARG A 1 205 ? -22.751 -2.326 24.391 1.00 85.25 205 ARG A N 1
ATOM 1566 C CA . ARG A 1 205 ? -22.457 -3.552 23.638 1.00 85.25 205 ARG A CA 1
ATOM 1567 C C . ARG A 1 205 ? -22.298 -4.760 24.557 1.00 85.25 205 ARG A C 1
ATOM 1569 O O . ARG A 1 205 ? -21.775 -4.669 25.664 1.00 85.25 205 ARG A O 1
ATOM 1576 N N . ASN A 1 206 ? -22.711 -5.913 24.040 1.00 83.81 206 ASN A N 1
ATOM 1577 C CA . ASN A 1 206 ? -22.487 -7.212 24.666 1.00 83.81 206 ASN A CA 1
ATOM 1578 C C . ASN A 1 206 ? -21.118 -7.771 24.252 1.00 83.81 206 ASN A C 1
ATOM 1580 O O . ASN A 1 206 ? -20.538 -7.337 23.252 1.00 83.81 206 ASN A O 1
ATOM 1584 N N . GLN A 1 207 ? -20.644 -8.793 24.968 1.00 78.50 207 GLN A N 1
ATOM 1585 C CA . GLN A 1 207 ? -19.372 -9.469 24.689 1.00 78.50 207 GLN A CA 1
ATOM 1586 C C . GLN A 1 207 ? -19.247 -9.929 23.224 1.00 78.50 207 GLN A C 1
ATOM 1588 O O . GLN A 1 207 ? -18.231 -9.668 22.583 1.00 78.50 207 GLN A O 1
ATOM 1593 N N . ASP A 1 208 ? -20.301 -10.522 22.658 1.00 83.44 208 ASP A N 1
ATOM 1594 C CA . ASP A 1 208 ? -20.282 -11.047 21.284 1.00 83.44 208 ASP A CA 1
ATOM 1595 C C . ASP A 1 208 ? -20.108 -9.951 20.229 1.00 83.44 208 ASP A C 1
ATOM 1597 O O . ASP A 1 208 ? -19.350 -10.104 19.274 1.00 83.44 208 ASP A O 1
ATOM 1601 N N . THR A 1 209 ? -20.774 -8.812 20.424 1.00 85.50 209 THR A N 1
ATOM 1602 C CA . THR A 1 209 ? -20.671 -7.647 19.532 1.00 85.50 209 THR A CA 1
ATOM 1603 C C . THR A 1 209 ? -19.376 -6.861 19.727 1.00 85.50 209 THR A C 1
ATOM 1605 O O . THR A 1 209 ? -18.964 -6.125 18.835 1.00 85.50 209 THR A O 1
ATOM 1608 N N . LEU A 1 210 ? -18.724 -7.009 20.883 1.00 86.88 210 LEU A N 1
ATOM 1609 C CA . LEU A 1 210 ? -17.469 -6.336 21.209 1.00 86.88 210 LEU A CA 1
ATOM 1610 C C . LEU A 1 210 ? -16.257 -7.052 20.597 1.00 86.88 210 LEU A C 1
ATOM 1612 O O . LEU A 1 210 ? -15.323 -6.392 20.143 1.00 86.88 210 LEU A O 1
ATOM 1616 N N . ASN A 1 211 ? -16.293 -8.385 20.527 1.00 87.56 211 ASN A N 1
ATOM 1617 C CA . ASN A 1 211 ? -15.232 -9.214 19.950 1.00 87.56 211 ASN A CA 1
ATOM 1618 C C . ASN A 1 211 ? -14.740 -8.754 18.559 1.00 87.56 211 ASN A C 1
ATOM 1620 O O . ASN A 1 211 ? -13.529 -8.584 18.419 1.00 87.56 211 ASN A O 1
ATOM 1624 N N . PRO A 1 212 ? -15.596 -8.491 17.548 1.00 88.38 212 PRO A N 1
ATOM 1625 C CA . PRO A 1 212 ? -15.120 -8.044 16.236 1.00 88.38 212 PRO A CA 1
ATOM 1626 C C . PRO A 1 212 ? -14.449 -6.666 16.289 1.00 88.38 212 PRO A C 1
ATOM 1628 O O . PRO A 1 212 ? -13.504 -6.415 15.546 1.00 88.38 212 PRO A O 1
ATOM 1631 N N . VAL A 1 213 ? -14.892 -5.780 17.1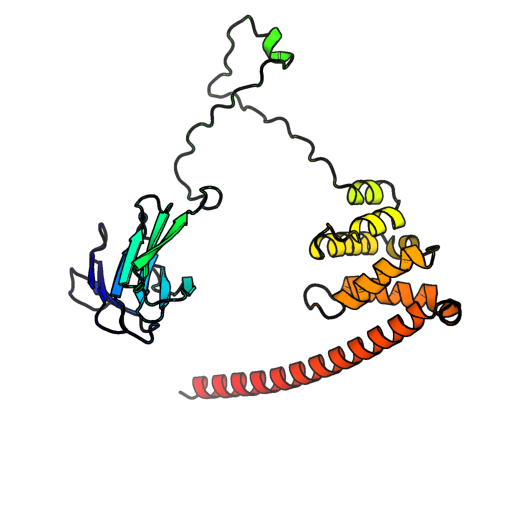88 1.00 89.00 213 VAL A N 1
ATOM 1632 C CA . VAL A 1 213 ? -14.272 -4.461 17.391 1.00 89.00 213 VAL A CA 1
ATOM 1633 C C . VAL A 1 213 ? -12.875 -4.636 17.986 1.00 89.00 213 VAL A C 1
ATOM 1635 O O . VAL A 1 213 ? -11.906 -4.060 17.500 1.00 89.00 213 VAL A O 1
ATOM 1638 N N . VAL A 1 214 ? -12.766 -5.479 19.013 1.00 88.62 214 VAL A N 1
ATOM 1639 C CA . VAL A 1 214 ? -11.507 -5.815 19.684 1.00 88.62 214 VAL A CA 1
ATOM 1640 C C . VAL A 1 214 ? -10.524 -6.467 18.713 1.00 88.62 214 VAL A C 1
ATOM 1642 O O . VAL A 1 214 ? -9.359 -6.082 18.665 1.00 88.62 214 VAL A O 1
ATOM 1645 N N . GLU A 1 215 ? -10.977 -7.427 17.909 1.00 87.88 215 GLU A N 1
ATOM 1646 C CA . GLU A 1 215 ? -10.147 -8.105 16.913 1.00 87.88 215 GLU A CA 1
ATOM 1647 C C . GLU A 1 215 ? -9.683 -7.147 15.810 1.00 87.88 215 GLU A C 1
ATOM 1649 O O . GLU A 1 215 ? -8.514 -7.169 15.419 1.00 87.88 215 GLU A O 1
ATOM 1654 N N . PHE A 1 216 ? -10.559 -6.243 15.368 1.00 88.62 216 PHE A N 1
ATOM 1655 C CA . PHE A 1 216 ? -10.214 -5.195 14.413 1.00 88.62 216 PHE A CA 1
ATOM 1656 C C . PHE A 1 216 ? -9.124 -4.261 14.955 1.00 88.62 216 PHE A C 1
ATOM 1658 O O . PHE A 1 216 ? -8.132 -4.014 14.268 1.00 88.62 216 PHE A O 1
ATOM 1665 N N . VAL A 1 217 ? -9.248 -3.800 16.204 1.00 88.44 217 VAL A N 1
ATOM 1666 C CA . VAL A 1 217 ? -8.221 -2.963 16.846 1.00 88.44 217 VAL A CA 1
ATOM 1667 C C . VAL A 1 217 ? -6.919 -3.751 17.023 1.00 88.44 217 VAL A C 1
ATOM 1669 O O . VAL A 1 217 ? -5.857 -3.264 16.637 1.00 88.44 217 VAL A O 1
ATOM 1672 N N . LYS A 1 218 ? -6.973 -5.011 17.489 1.00 85.88 218 LYS A N 1
ATOM 1673 C CA . LYS A 1 218 ? -5.783 -5.884 17.552 1.00 85.88 218 LYS A CA 1
ATOM 1674 C C . LYS A 1 218 ? -5.091 -5.971 16.198 1.00 85.88 218 LYS A C 1
ATOM 1676 O O . LYS A 1 218 ? -3.866 -5.916 16.161 1.00 85.88 218 LYS A O 1
ATOM 1681 N N . LYS A 1 219 ? -5.831 -6.125 15.103 1.00 85.94 219 LYS A N 1
ATOM 1682 C CA . LYS A 1 219 ? -5.256 -6.282 13.765 1.00 85.94 219 LYS A CA 1
ATOM 1683 C C . LYS A 1 219 ? -4.615 -4.993 13.248 1.00 85.94 219 LYS A C 1
ATOM 1685 O O . LYS A 1 219 ? -3.517 -5.057 12.705 1.00 85.94 219 LYS A O 1
ATOM 1690 N N . ASN A 1 220 ? -5.266 -3.851 13.456 1.00 84.31 220 ASN A N 1
ATOM 1691 C CA . ASN A 1 220 ? -4.937 -2.621 12.734 1.00 84.31 220 ASN A CA 1
ATOM 1692 C C . ASN A 1 220 ? -4.082 -1.614 13.524 1.00 84.31 220 ASN A C 1
ATOM 1694 O O . ASN A 1 220 ? -3.612 -0.651 12.934 1.00 84.31 220 ASN A O 1
ATOM 1698 N N . LEU A 1 221 ? -3.806 -1.837 14.817 1.00 78.19 221 LEU A N 1
ATOM 1699 C CA . LEU A 1 221 ? -2.945 -0.950 15.627 1.00 78.19 221 LEU A CA 1
ATOM 1700 C C . LEU A 1 221 ? -1.504 -0.779 15.108 1.00 78.19 221 LEU A C 1
ATOM 1702 O O . LEU A 1 221 ? -0.816 0.125 15.557 1.00 78.19 221 LEU A O 1
ATOM 1706 N N . MET A 1 222 ? -1.046 -1.652 14.208 1.00 73.62 222 MET A N 1
ATOM 1707 C CA . MET A 1 222 ? 0.314 -1.635 13.648 1.00 73.62 222 MET A CA 1
ATOM 1708 C C . MET A 1 222 ? 0.365 -1.113 12.206 1.00 73.62 222 MET A C 1
ATOM 1710 O O . MET A 1 222 ? 1.422 -1.142 11.580 1.00 73.62 222 MET A O 1
ATOM 1714 N N . GLU A 1 223 ? -0.769 -0.692 11.635 1.00 77.19 223 GLU A N 1
ATOM 1715 C CA . GLU A 1 223 ? -0.787 -0.176 10.269 1.00 77.19 223 GLU A CA 1
ATOM 1716 C C . GLU A 1 223 ? -0.544 1.348 10.282 1.00 77.19 223 GLU A C 1
ATOM 1718 O O . GLU A 1 223 ? -1.327 2.087 10.882 1.00 77.19 223 GLU A O 1
ATOM 1723 N N . PRO A 1 224 ? 0.510 1.858 9.611 1.00 65.56 224 PRO A N 1
ATOM 1724 C CA . PRO A 1 224 ? 0.890 3.276 9.661 1.00 65.56 224 PRO A CA 1
ATOM 1725 C C . PRO A 1 224 ? -0.095 4.190 8.920 1.00 65.56 224 PRO A C 1
ATOM 1727 O O . PRO A 1 224 ? 0.057 5.409 8.916 1.00 65.56 224 PRO A O 1
ATOM 1730 N N . THR A 1 225 ? -1.079 3.607 8.235 1.00 70.38 225 THR A N 1
ATOM 1731 C CA . THR A 1 225 ? -1.945 4.308 7.294 1.00 70.38 225 THR A CA 1
ATOM 1732 C C . THR A 1 225 ? -2.976 5.195 7.978 1.00 70.38 225 THR A C 1
ATOM 1734 O O . THR A 1 225 ? -3.320 6.189 7.355 1.00 70.38 225 THR A O 1
ATOM 1737 N N . ASN A 1 226 ? -3.416 4.900 9.219 1.00 66.31 226 ASN A N 1
ATOM 1738 C CA . ASN A 1 226 ? -4.241 5.798 10.055 1.00 66.31 226 ASN A CA 1
ATOM 1739 C C . ASN A 1 226 ? -4.251 5.412 11.559 1.00 66.31 226 ASN A C 1
ATOM 1741 O O . ASN A 1 226 ? -5.184 4.748 12.022 1.00 66.31 226 ASN A O 1
ATOM 1745 N N . PRO A 1 227 ? -3.286 5.886 12.365 1.00 69.50 227 PRO A N 1
ATOM 1746 C CA . PRO A 1 227 ? -3.301 5.672 13.810 1.00 69.50 227 PRO A CA 1
ATOM 1747 C C . PRO A 1 227 ? -4.370 6.455 14.613 1.00 69.50 227 PRO A C 1
ATOM 1749 O O . PRO A 1 227 ? -4.862 5.879 15.585 1.00 69.50 227 PRO A O 1
ATOM 1752 N N . PRO A 1 228 ? -4.794 7.703 14.288 1.00 82.44 228 PRO A N 1
ATOM 1753 C CA . PRO A 1 228 ? -5.587 8.496 15.238 1.00 82.44 228 PRO A CA 1
ATOM 1754 C C . PRO A 1 228 ? -6.984 7.911 15.475 1.00 82.44 228 PRO A C 1
ATOM 1756 O O . PRO A 1 228 ? -7.403 7.767 16.618 1.00 82.44 228 PRO A O 1
ATOM 1759 N N . ALA A 1 229 ? -7.663 7.470 14.414 1.00 86.94 229 ALA A N 1
ATOM 1760 C CA . ALA A 1 229 ? -9.009 6.909 14.499 1.00 86.94 229 ALA A CA 1
ATOM 1761 C C . ALA A 1 229 ? -9.067 5.619 15.333 1.00 86.94 229 ALA A C 1
ATOM 1763 O O . ALA A 1 229 ? -9.994 5.386 16.110 1.00 86.94 229 ALA A O 1
ATOM 1764 N N . ILE A 1 230 ? -8.050 4.767 15.171 1.00 87.75 230 ILE A N 1
ATOM 1765 C CA . ILE A 1 230 ? -7.941 3.489 15.878 1.00 87.75 230 ILE A CA 1
ATOM 1766 C C . ILE A 1 230 ? -7.562 3.726 17.341 1.00 87.75 230 ILE A C 1
ATOM 1768 O O . ILE A 1 230 ? -8.092 3.045 18.215 1.00 87.75 230 ILE A O 1
ATOM 1772 N N . LEU A 1 231 ? -6.672 4.685 17.616 1.00 87.62 231 LEU A N 1
ATOM 1773 C CA . LEU A 1 231 ? -6.295 5.053 18.979 1.00 87.62 231 LEU A CA 1
ATOM 1774 C C . LEU A 1 231 ? -7.471 5.663 19.742 1.00 87.62 231 LEU A C 1
ATOM 1776 O O . LEU A 1 231 ? -7.693 5.291 20.888 1.00 87.62 231 LEU A O 1
ATOM 1780 N N . GLU A 1 232 ? -8.262 6.534 19.117 1.00 88.25 232 GLU A N 1
ATOM 1781 C CA . GLU A 1 232 ? -9.476 7.077 19.735 1.00 88.25 232 GLU A CA 1
ATOM 1782 C C . GLU A 1 232 ? -10.502 5.979 20.028 1.00 88.25 232 GLU A C 1
ATOM 1784 O O . GLU A 1 232 ? -11.018 5.904 21.142 1.00 88.25 232 GLU A O 1
ATOM 1789 N N . LEU A 1 233 ? -10.715 5.053 19.087 1.00 89.38 233 LEU A N 1
ATOM 1790 C CA . LEU A 1 233 ? -11.501 3.841 19.330 1.00 89.38 233 LEU A CA 1
ATOM 1791 C C . LEU A 1 233 ? -10.967 3.018 20.503 1.00 89.38 233 LEU A C 1
ATOM 1793 O O . LEU A 1 233 ? -11.743 2.586 21.351 1.00 89.38 233 LEU A O 1
ATOM 1797 N N . ALA A 1 234 ? -9.659 2.765 20.547 1.00 89.25 234 ALA A N 1
ATOM 1798 C CA . ALA A 1 234 ? -9.035 1.978 21.601 1.00 89.25 234 ALA A CA 1
ATOM 1799 C C . ALA A 1 234 ? -9.175 2.668 22.965 1.00 89.25 234 ALA A C 1
ATOM 1801 O O . ALA A 1 234 ? -9.507 2.008 23.948 1.00 89.25 234 ALA A O 1
ATOM 1802 N N . ASN A 1 235 ? -8.993 3.988 23.013 1.00 89.62 235 ASN A N 1
ATOM 1803 C CA . ASN A 1 235 ? -9.170 4.795 24.214 1.00 89.62 235 ASN A CA 1
ATOM 1804 C C . ASN A 1 235 ? -10.614 4.738 24.708 1.00 89.62 235 ASN A C 1
ATOM 1806 O O . ASN A 1 235 ? -10.829 4.448 25.880 1.00 89.62 235 ASN A O 1
ATOM 1810 N N . GLU A 1 236 ? -11.602 4.924 23.829 1.00 90.38 236 GLU A N 1
ATOM 1811 C CA . GLU A 1 236 ? -13.009 4.810 24.220 1.00 90.38 236 GLU A CA 1
ATOM 1812 C C . GLU A 1 236 ? -13.363 3.393 24.688 1.00 90.38 236 GLU A C 1
ATOM 1814 O O . GLU A 1 236 ? -14.077 3.229 25.677 1.00 90.38 236 GLU A O 1
ATOM 1819 N N . LEU A 1 237 ? -12.839 2.351 24.033 1.00 88.81 237 LEU A N 1
ATOM 1820 C CA . LEU A 1 237 ? -13.025 0.968 24.478 1.00 88.81 237 LEU A CA 1
ATOM 1821 C C . LEU A 1 237 ? -12.469 0.743 25.888 1.00 88.81 237 LEU A C 1
ATOM 1823 O O . LEU A 1 237 ? -13.142 0.138 26.723 1.00 88.81 237 LEU A O 1
ATOM 1827 N N . VAL A 1 238 ? -11.254 1.222 26.158 1.00 87.25 238 VAL A N 1
ATOM 1828 C CA . VAL A 1 238 ? -10.618 1.091 27.472 1.00 87.25 238 VAL A CA 1
ATOM 1829 C C . VAL A 1 238 ? -11.357 1.923 28.515 1.00 87.25 238 VAL A C 1
ATOM 1831 O O . VAL A 1 238 ? -11.643 1.408 29.589 1.00 87.25 238 VAL A O 1
ATOM 1834 N N . GLU A 1 239 ? -11.734 3.162 28.212 1.00 89.19 239 GLU A N 1
ATOM 1835 C CA . GLU A 1 239 ? -12.424 4.050 29.151 1.00 89.19 239 GLU A CA 1
ATOM 1836 C C . GLU A 1 239 ? -13.795 3.492 29.565 1.00 89.19 239 GLU A C 1
ATOM 1838 O O . GLU A 1 239 ? -14.098 3.424 30.757 1.00 89.19 239 GLU A O 1
ATOM 1843 N N . TYR A 1 240 ? -14.600 3.015 28.607 1.00 88.12 240 TYR A N 1
ATOM 1844 C CA . TYR A 1 240 ? -15.930 2.471 28.900 1.00 88.12 240 TYR A CA 1
ATOM 1845 C C . TYR A 1 240 ? -15.893 1.097 29.582 1.00 88.12 240 TYR A C 1
ATOM 1847 O O . TYR A 1 240 ? -16.711 0.838 30.468 1.00 88.12 240 TYR A O 1
ATOM 1855 N N . TYR A 1 241 ? -14.976 0.207 29.184 1.00 86.25 241 TYR A N 1
ATOM 1856 C CA . TYR A 1 241 ? -14.959 -1.181 29.666 1.00 86.25 241 TYR A CA 1
ATOM 1857 C C . TYR A 1 241 ? -13.909 -1.473 30.748 1.00 86.25 241 TYR A C 1
ATOM 1859 O O . TYR A 1 241 ? -13.943 -2.563 31.317 1.00 86.25 241 TYR A O 1
ATOM 1867 N N . SER A 1 242 ? -13.042 -0.520 31.112 1.00 83.88 242 SER A N 1
ATOM 1868 C CA . SER A 1 242 ? -12.082 -0.641 32.228 1.00 83.88 242 SER A CA 1
ATOM 1869 C C . SER A 1 242 ? -12.725 -1.154 33.530 1.00 83.88 242 SER A C 1
ATOM 1871 O O . SER A 1 242 ? -12.267 -2.178 34.045 1.00 83.88 242 SER A O 1
ATOM 1873 N N . PRO A 1 243 ? -13.834 -0.567 34.033 1.00 85.62 243 PRO A N 1
ATOM 1874 C CA . PRO A 1 243 ? -14.493 -1.076 35.239 1.00 85.62 243 PRO A CA 1
ATOM 1875 C C . PRO A 1 243 ? -15.075 -2.494 35.106 1.00 85.62 243 PRO A C 1
ATOM 1877 O O . PRO A 1 243 ? -15.286 -3.160 36.116 1.00 85.62 243 PRO A O 1
ATOM 1880 N N . PHE A 1 244 ? -15.317 -2.980 33.886 1.00 80.62 244 PHE A N 1
ATOM 1881 C CA . PHE A 1 244 ? -15.865 -4.315 33.626 1.00 80.62 244 PHE A CA 1
ATOM 1882 C C . PHE A 1 244 ? -14.800 -5.342 33.223 1.00 80.62 244 PHE A C 1
ATOM 1884 O O . PHE A 1 244 ? -15.144 -6.482 32.906 1.00 80.62 244 PHE A O 1
ATOM 1891 N N . ALA A 1 245 ? -13.516 -4.976 33.247 1.00 74.44 245 ALA A N 1
ATOM 1892 C CA . ALA A 1 245 ? -12.434 -5.821 32.750 1.00 74.44 245 ALA A CA 1
ATOM 1893 C C . ALA A 1 245 ? -12.338 -7.178 33.472 1.00 74.44 245 ALA A C 1
ATOM 1895 O O . ALA A 1 245 ? -11.998 -8.178 32.846 1.00 74.44 245 ALA A O 1
ATOM 1896 N N . SER A 1 246 ? -12.699 -7.255 34.758 1.00 74.19 246 SER A N 1
ATOM 1897 C CA . SER A 1 246 ? -12.702 -8.515 35.519 1.00 74.19 246 SER A CA 1
ATOM 1898 C C . SER A 1 246 ? -13.733 -9.534 35.024 1.00 74.19 246 SER A C 1
ATOM 1900 O O . SER A 1 246 ? -13.529 -10.734 35.189 1.00 74.19 246 SER A O 1
ATOM 1902 N N . ASN A 1 247 ? -14.820 -9.078 34.397 1.00 79.19 247 ASN A N 1
ATOM 1903 C CA . ASN A 1 247 ? -15.895 -9.945 33.915 1.00 79.19 247 ASN A CA 1
ATOM 1904 C C . ASN A 1 247 ? -15.586 -10.562 32.541 1.00 79.19 247 ASN A C 1
ATOM 1906 O O . ASN A 1 247 ? -16.234 -11.531 32.150 1.00 79.19 247 ASN A O 1
ATOM 1910 N N . PHE A 1 248 ? -14.608 -10.019 31.806 1.00 75.19 248 PHE A N 1
ATOM 1911 C CA . PHE A 1 248 ? -14.339 -10.380 30.415 1.00 75.19 248 PHE A CA 1
ATOM 1912 C C . PHE A 1 248 ? -12.859 -10.759 30.203 1.00 75.19 248 PHE A C 1
ATOM 1914 O O . PHE A 1 248 ? -12.038 -9.881 29.930 1.00 75.19 248 PHE A O 1
ATOM 1921 N N . PRO A 1 249 ? -12.491 -12.056 30.236 1.00 77.19 249 PRO A N 1
ATOM 1922 C CA . PRO A 1 249 ? -11.096 -12.485 30.062 1.00 77.19 249 PRO A CA 1
ATOM 1923 C C . PRO A 1 249 ? -10.524 -12.127 28.678 1.00 77.19 249 PRO A C 1
ATOM 1925 O O . PRO A 1 249 ? -9.369 -11.737 28.555 1.00 77.19 249 PRO A O 1
ATOM 1928 N N . ASN A 1 250 ? -11.342 -12.143 27.622 1.00 78.19 250 ASN A N 1
ATOM 1929 C CA . ASN A 1 250 ? -10.889 -11.753 26.278 1.00 78.19 250 ASN A CA 1
ATOM 1930 C C . ASN A 1 250 ? -10.480 -10.270 26.200 1.00 78.19 250 ASN A C 1
ATOM 1932 O O . ASN A 1 250 ? -9.643 -9.887 25.377 1.00 78.19 250 ASN A O 1
ATOM 1936 N N . PHE A 1 251 ? -11.093 -9.427 27.037 1.00 81.81 251 PHE A N 1
ATOM 1937 C CA . PHE A 1 251 ? -10.798 -8.000 27.088 1.00 81.81 251 PHE A CA 1
ATOM 1938 C C . PHE A 1 251 ? -9.487 -7.729 27.832 1.00 81.81 251 PHE A C 1
ATOM 1940 O O . PHE A 1 251 ? -8.712 -6.878 27.407 1.00 81.81 251 PHE A O 1
ATOM 1947 N N . THR A 1 252 ? -9.174 -8.488 28.885 1.00 81.25 252 THR A N 1
ATOM 1948 C CA . THR A 1 252 ? -7.881 -8.355 29.576 1.00 81.25 252 THR A CA 1
ATOM 1949 C C . THR A 1 252 ? -6.721 -8.793 28.681 1.00 81.25 252 THR A C 1
ATOM 1951 O O . THR A 1 252 ? -5.719 -8.085 28.581 1.00 81.25 252 THR A O 1
ATOM 1954 N N . GLU A 1 253 ? -6.880 -9.888 27.930 1.00 84.88 253 GLU A N 1
ATOM 1955 C CA . GLU A 1 253 ? -5.922 -10.281 26.890 1.00 84.88 253 GLU A CA 1
ATOM 1956 C C . GLU A 1 253 ? -5.766 -9.204 25.814 1.00 84.88 253 GLU A C 1
ATOM 1958 O O . GLU A 1 253 ? -4.663 -8.949 25.333 1.00 84.88 253 GLU A O 1
ATOM 1963 N N . PHE A 1 254 ? -6.867 -8.554 25.426 1.00 85.12 254 PHE A N 1
ATOM 1964 C CA . PHE A 1 254 ? -6.818 -7.428 24.504 1.00 85.12 254 PHE A CA 1
ATOM 1965 C C . PHE A 1 254 ? -5.972 -6.281 25.036 1.00 85.12 254 PHE A C 1
ATOM 1967 O O . PHE A 1 254 ? -5.045 -5.875 24.341 1.00 85.12 254 PHE A O 1
ATOM 1974 N N . VAL A 1 255 ? -6.235 -5.813 26.255 1.00 86.56 255 VAL A N 1
ATOM 1975 C CA . VAL A 1 255 ? -5.475 -4.715 26.863 1.00 86.56 255 VAL A CA 1
ATOM 1976 C C . VAL A 1 255 ? -3.983 -5.051 26.921 1.00 86.56 255 VAL A C 1
ATOM 1978 O O . VAL A 1 255 ? -3.163 -4.226 26.527 1.00 86.56 255 VAL A O 1
ATOM 1981 N N . ASN A 1 256 ? -3.620 -6.281 27.296 1.00 87.00 256 ASN A N 1
ATOM 1982 C CA . ASN A 1 256 ? -2.220 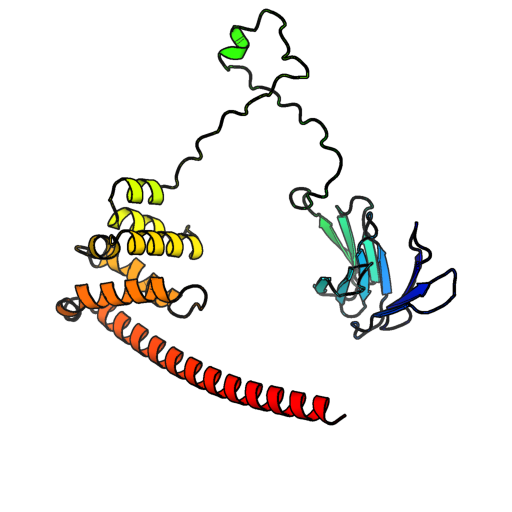-6.716 27.315 1.00 87.00 256 ASN A CA 1
ATOM 1983 C C . ASN A 1 256 ? -1.570 -6.682 25.924 1.00 87.00 256 ASN A C 1
ATOM 1985 O O . ASN A 1 256 ? -0.439 -6.218 25.779 1.00 87.00 256 ASN A O 1
ATOM 1989 N N . VAL A 1 257 ? -2.284 -7.132 24.887 1.00 87.38 257 VAL A N 1
ATOM 1990 C CA . VAL A 1 257 ? -1.797 -7.070 23.500 1.00 87.38 257 VAL A CA 1
ATOM 1991 C C . VAL A 1 257 ? -1.636 -5.623 23.038 1.00 87.38 257 VAL A C 1
ATOM 1993 O O . VAL A 1 257 ? -0.649 -5.313 22.376 1.00 87.38 257 VAL A O 1
ATOM 1996 N N . VAL A 1 258 ? -2.573 -4.736 23.378 1.00 85.88 258 VAL A N 1
ATOM 1997 C CA . VAL A 1 258 ? -2.484 -3.312 23.029 1.00 85.88 258 VAL A CA 1
ATOM 1998 C C . VAL A 1 258 ? -1.282 -2.663 23.712 1.00 85.88 258 VAL A C 1
ATOM 2000 O O . VAL A 1 258 ? -0.508 -1.994 23.038 1.00 85.88 258 VAL A O 1
ATOM 2003 N N . LEU A 1 259 ? -1.069 -2.914 25.005 1.00 88.12 259 LEU A N 1
ATOM 2004 C CA . LEU A 1 259 ? 0.087 -2.390 25.738 1.00 88.12 259 LEU A CA 1
ATOM 2005 C C . LEU A 1 259 ? 1.411 -2.876 25.146 1.00 88.12 259 LEU A C 1
ATOM 2007 O O . LEU A 1 259 ? 2.308 -2.071 24.910 1.00 88.12 259 LEU A O 1
ATOM 2011 N N . TYR A 1 260 ? 1.519 -4.175 24.855 1.00 90.44 260 TYR A N 1
ATOM 2012 C CA . TYR A 1 260 ? 2.698 -4.730 24.192 1.00 90.44 260 TYR A CA 1
ATOM 2013 C C . TYR A 1 260 ? 2.965 -4.034 22.851 1.00 90.44 260 TYR A C 1
ATOM 2015 O O . TYR A 1 260 ? 4.085 -3.613 22.580 1.00 90.44 260 TYR A O 1
ATOM 2023 N N . LYS A 1 261 ? 1.918 -3.845 22.040 1.00 87.69 261 LYS A N 1
ATOM 2024 C CA . LYS A 1 261 ? 2.011 -3.183 20.736 1.00 87.69 261 LYS A CA 1
ATOM 2025 C C . LYS A 1 261 ? 2.418 -1.715 20.831 1.00 87.69 261 LYS A C 1
ATOM 2027 O O . LYS A 1 261 ? 3.269 -1.289 20.061 1.00 87.69 261 LYS A O 1
ATOM 2032 N N . ILE A 1 262 ? 1.849 -0.965 21.772 1.00 87.69 262 ILE A N 1
ATOM 2033 C CA . ILE A 1 262 ? 2.202 0.443 21.995 1.00 87.69 262 ILE A CA 1
ATOM 2034 C C . ILE A 1 262 ? 3.667 0.567 22.421 1.00 87.69 262 ILE A C 1
ATOM 2036 O O . ILE A 1 262 ? 4.365 1.448 21.934 1.00 87.69 262 ILE A O 1
ATOM 2040 N N . ASN A 1 263 ? 4.159 -0.332 23.273 1.00 91.31 263 ASN A N 1
ATOM 2041 C CA . ASN A 1 263 ? 5.565 -0.316 23.676 1.00 91.31 263 ASN A CA 1
ATOM 2042 C C . ASN A 1 263 ? 6.504 -0.583 22.493 1.00 91.31 263 ASN A C 1
ATOM 2044 O O . ASN A 1 263 ? 7.482 0.141 22.333 1.00 91.31 263 ASN A O 1
ATOM 2048 N N . CYS A 1 264 ? 6.182 -1.559 21.636 1.00 89.94 264 CYS A N 1
ATOM 2049 C CA . CYS A 1 264 ? 6.941 -1.787 20.404 1.00 89.94 264 CYS A CA 1
ATOM 2050 C C . CYS A 1 264 ? 6.910 -0.563 19.474 1.00 89.94 264 CYS A C 1
ATOM 2052 O O . CYS A 1 264 ? 7.924 -0.233 18.875 1.00 89.94 264 CYS A O 1
ATOM 2054 N N . GLU A 1 265 ? 5.775 0.130 19.359 1.00 87.31 265 GLU A N 1
ATOM 2055 C CA . GLU A 1 265 ? 5.665 1.341 18.535 1.00 87.31 265 GLU A CA 1
ATOM 2056 C C . GLU A 1 265 ? 6.531 2.484 19.080 1.00 87.31 265 GLU A C 1
ATOM 2058 O O . GLU A 1 265 ? 7.222 3.154 18.318 1.00 87.31 265 GLU A O 1
ATOM 2063 N N . ILE A 1 266 ? 6.547 2.681 20.400 1.00 91.50 266 ILE A N 1
ATOM 2064 C CA . ILE A 1 266 ? 7.407 3.681 21.047 1.00 91.50 266 ILE A CA 1
ATOM 2065 C C . ILE A 1 266 ? 8.886 3.372 20.779 1.00 91.50 266 ILE A C 1
ATOM 2067 O O . ILE A 1 266 ? 9.657 4.282 20.482 1.00 91.50 266 ILE A O 1
ATOM 2071 N N . GLU A 1 267 ? 9.281 2.101 20.852 1.00 95.00 267 GLU A N 1
ATOM 2072 C CA . GLU A 1 267 ? 10.644 1.661 20.534 1.00 95.00 267 GLU A CA 1
ATOM 2073 C C . GLU A 1 267 ? 11.001 1.961 19.069 1.00 95.00 267 GLU A C 1
ATOM 2075 O O . GLU A 1 267 ? 11.982 2.654 18.807 1.00 95.00 267 GLU A O 1
ATOM 2080 N N . MET A 1 268 ? 10.138 1.578 18.122 1.00 91.44 268 MET A N 1
ATOM 2081 C CA . MET A 1 268 ? 10.327 1.873 16.696 1.00 91.44 268 MET A CA 1
ATOM 2082 C C . MET A 1 268 ? 10.404 3.382 16.408 1.00 91.44 268 MET A C 1
ATOM 2084 O O . MET A 1 268 ? 11.175 3.813 15.551 1.00 91.44 268 MET A O 1
ATOM 2088 N N . GLN A 1 269 ? 9.620 4.206 17.108 1.00 90.75 269 GLN A N 1
ATOM 2089 C CA . GLN A 1 269 ? 9.657 5.663 16.959 1.00 90.75 269 GLN A CA 1
ATOM 2090 C C . GLN A 1 269 ? 10.964 6.271 17.474 1.00 90.75 269 GLN A C 1
ATOM 2092 O O . GLN A 1 269 ? 11.469 7.215 16.862 1.00 90.75 269 GLN A O 1
ATOM 2097 N N . ASN A 1 270 ? 11.532 5.724 18.551 1.00 96.06 270 ASN A N 1
ATOM 2098 C CA . ASN A 1 270 ? 12.839 6.146 19.049 1.00 96.06 270 ASN A CA 1
ATOM 2099 C C . ASN A 1 270 ? 13.944 5.801 18.041 1.00 96.06 270 ASN A C 1
ATOM 2101 O O . ASN A 1 270 ? 14.708 6.688 17.663 1.00 96.06 270 ASN A O 1
ATOM 2105 N N . ASP A 1 271 ? 13.955 4.573 17.515 1.00 96.56 271 ASP A N 1
ATOM 2106 C CA . ASP A 1 271 ? 14.920 4.148 16.492 1.00 96.56 271 ASP A CA 1
ATOM 2107 C C . ASP A 1 271 ? 14.831 5.023 15.229 1.00 96.56 271 ASP A C 1
ATOM 2109 O O . ASP A 1 271 ? 15.841 5.449 14.661 1.00 96.56 271 ASP A O 1
ATOM 2113 N N . LEU A 1 272 ? 13.612 5.353 14.786 1.00 95.06 272 LEU A N 1
ATOM 2114 C CA . LEU A 1 272 ? 13.398 6.255 13.652 1.00 95.06 272 LEU A CA 1
ATOM 2115 C C . LEU A 1 272 ? 13.883 7.682 13.935 1.00 95.06 272 LEU A C 1
ATOM 2117 O O . LEU A 1 272 ? 14.405 8.336 13.027 1.00 95.06 272 LEU A O 1
ATOM 2121 N N . ALA A 1 273 ? 13.726 8.176 15.164 1.00 96.44 273 ALA A N 1
ATOM 2122 C CA . ALA A 1 273 ? 14.237 9.483 15.564 1.00 96.44 273 ALA A CA 1
ATOM 2123 C C . ALA A 1 273 ? 15.775 9.517 15.560 1.00 96.44 273 ALA A C 1
ATOM 2125 O O . ALA A 1 273 ? 16.357 10.494 15.083 1.00 96.44 273 ALA A O 1
ATOM 2126 N N . GLU A 1 274 ? 16.431 8.443 16.003 1.00 97.50 274 GLU A N 1
ATOM 2127 C CA . GLU A 1 274 ? 17.888 8.298 15.913 1.00 97.50 274 GLU A CA 1
ATOM 2128 C C . GLU A 1 274 ? 18.364 8.268 14.455 1.00 97.50 274 GLU A C 1
ATOM 2130 O O . GLU A 1 274 ? 19.240 9.047 14.069 1.00 97.50 274 GLU A O 1
ATOM 2135 N N . LEU A 1 275 ? 17.736 7.445 13.604 1.00 97.31 275 LEU A N 1
ATOM 2136 C CA . LEU A 1 275 ? 18.034 7.383 12.167 1.00 97.31 275 LEU A CA 1
ATOM 2137 C C . LEU A 1 275 ? 17.851 8.732 11.476 1.00 97.31 275 LEU A C 1
ATOM 2139 O O . LEU A 1 275 ? 18.687 9.121 10.657 1.00 97.31 275 LEU A O 1
ATOM 2143 N N . LYS A 1 276 ? 16.796 9.469 11.825 1.00 97.06 276 LYS A N 1
ATOM 2144 C CA . LYS A 1 276 ? 16.586 10.825 11.320 1.00 97.06 276 LYS A CA 1
ATOM 2145 C C . LYS A 1 276 ? 17.734 11.751 11.727 1.00 97.06 276 LYS A C 1
ATOM 2147 O O . LYS A 1 276 ? 18.250 12.465 10.873 1.00 97.06 276 LYS A O 1
ATOM 2152 N N . GLY A 1 277 ? 18.181 11.689 12.982 1.00 98.00 277 GLY A N 1
ATOM 2153 C CA . GLY A 1 277 ? 19.341 12.449 13.455 1.00 98.00 277 GLY A CA 1
ATOM 2154 C C . GLY A 1 277 ? 20.625 12.133 12.680 1.00 98.00 277 GLY A C 1
ATOM 2155 O O . GLY A 1 277 ? 21.356 13.048 12.299 1.00 98.00 277 GLY A O 1
ATOM 2156 N N . TYR A 1 278 ? 20.882 10.856 12.375 1.00 97.31 278 TYR A N 1
ATOM 2157 C CA . TYR A 1 278 ? 22.020 10.459 11.538 1.00 97.31 278 TYR A CA 1
ATOM 2158 C C . TYR A 1 278 ? 21.913 10.997 10.109 1.00 97.31 278 TYR A C 1
ATOM 2160 O O . TYR A 1 278 ? 22.899 11.499 9.566 1.00 97.31 278 TYR A O 1
ATOM 2168 N N . VAL A 1 279 ? 20.729 10.923 9.495 1.00 97.31 279 VAL A N 1
ATOM 2169 C CA . VAL A 1 279 ? 20.505 11.456 8.145 1.00 97.31 279 VAL A CA 1
ATOM 2170 C C . VAL A 1 279 ? 20.701 12.969 8.121 1.00 97.31 279 VAL A C 1
ATOM 2172 O O . VAL A 1 279 ? 21.419 13.450 7.251 1.00 97.31 279 VAL A O 1
ATOM 2175 N N . ASP A 1 280 ? 20.156 13.703 9.093 1.00 97.12 280 ASP A N 1
ATOM 2176 C CA . ASP A 1 280 ? 20.303 15.162 9.193 1.00 97.12 280 ASP A CA 1
ATOM 2177 C C . ASP A 1 280 ? 21.778 15.585 9.389 1.00 97.12 280 ASP A C 1
ATOM 2179 O O . ASP A 1 280 ? 22.237 16.608 8.869 1.00 97.12 280 ASP A O 1
ATOM 2183 N N . MET A 1 281 ? 22.573 14.773 10.092 1.00 96.06 281 MET A N 1
ATOM 2184 C CA . MET A 1 281 ? 24.020 14.981 10.211 1.00 96.06 281 MET A CA 1
ATOM 2185 C C . MET A 1 281 ? 24.748 14.759 8.873 1.00 96.06 281 MET A C 1
ATOM 2187 O O . MET A 1 281 ? 25.642 15.521 8.501 1.00 96.06 281 MET A O 1
ATOM 2191 N N . ILE A 1 282 ? 24.371 13.730 8.115 1.00 95.88 282 ILE A N 1
ATOM 2192 C CA . ILE A 1 282 ? 24.976 13.442 6.807 1.00 95.88 282 ILE A CA 1
ATOM 2193 C C . ILE A 1 282 ? 24.581 14.502 5.770 1.00 95.88 282 ILE A C 1
ATOM 2195 O O . ILE A 1 282 ? 25.425 14.950 4.995 1.00 95.88 282 ILE A O 1
ATOM 2199 N N . THR A 1 283 ? 23.323 14.941 5.754 1.00 95.44 283 THR A N 1
ATOM 2200 C CA . THR A 1 283 ? 22.863 15.980 4.825 1.00 95.44 283 THR A CA 1
ATOM 2201 C C . THR A 1 283 ? 23.560 17.306 5.108 1.00 95.44 283 THR A C 1
ATOM 2203 O O . THR A 1 283 ? 24.163 17.863 4.193 1.00 95.44 283 THR A O 1
ATOM 2206 N N . SER A 1 284 ? 23.614 17.752 6.365 1.00 94.31 284 SER A N 1
ATOM 2207 C CA . SER A 1 284 ? 24.314 18.991 6.744 1.00 94.31 284 SER A CA 1
ATOM 2208 C C . SER A 1 284 ? 25.815 18.963 6.430 1.00 94.31 284 SER A C 1
ATOM 2210 O O . SER A 1 284 ? 26.354 19.935 5.899 1.00 94.31 284 SER A O 1
ATOM 2212 N N . THR A 1 285 ? 26.503 17.845 6.682 1.00 93.12 285 THR A N 1
ATOM 2213 C CA . THR A 1 285 ? 27.923 17.701 6.306 1.00 93.12 285 THR A CA 1
ATOM 2214 C C . THR A 1 285 ? 28.117 17.693 4.791 1.00 93.12 285 THR A C 1
ATOM 2216 O O . THR A 1 285 ? 29.066 18.295 4.285 1.00 93.12 285 THR A O 1
ATOM 2219 N N . SER A 1 286 ? 27.213 17.062 4.038 1.00 92.00 286 SER A N 1
ATOM 2220 C CA . SER A 1 286 ? 27.264 17.081 2.574 1.00 92.00 286 SER A CA 1
ATOM 2221 C C . SER A 1 286 ? 27.048 18.487 2.002 1.00 92.00 286 SER A C 1
ATOM 2223 O O . SER A 1 286 ? 27.808 18.901 1.130 1.00 92.00 286 SER A O 1
ATOM 2225 N N . GLU A 1 287 ? 26.094 19.257 2.535 1.00 89.94 287 GLU A N 1
ATOM 2226 C CA . GLU A 1 287 ? 25.828 20.641 2.123 1.00 89.94 287 GLU A CA 1
ATOM 2227 C C . GLU A 1 287 ? 27.042 21.547 2.360 1.00 89.94 287 GLU A C 1
ATOM 2229 O O . GLU A 1 287 ? 27.425 22.318 1.479 1.00 89.94 287 GLU A O 1
ATOM 2234 N N . GLN A 1 288 ? 27.709 21.400 3.510 1.00 85.31 288 GLN A N 1
ATOM 2235 C CA . GLN A 1 288 ? 28.951 22.120 3.797 1.00 85.31 288 GLN A CA 1
ATOM 2236 C C . GLN A 1 288 ? 30.053 21.781 2.785 1.00 85.31 288 GLN A C 1
ATOM 2238 O O . GLN A 1 288 ? 30.701 22.688 2.260 1.00 85.31 288 GLN A O 1
ATOM 2243 N N . ASN A 1 289 ? 30.223 20.503 2.439 1.00 81.00 289 ASN A N 1
ATOM 2244 C CA . ASN A 1 289 ? 31.217 20.068 1.454 1.00 81.00 289 ASN A CA 1
ATOM 2245 C C . ASN A 1 289 ? 30.923 20.574 0.030 1.00 81.00 289 ASN A C 1
ATOM 2247 O O . ASN A 1 289 ? 31.859 20.826 -0.727 1.00 81.00 289 ASN A O 1
ATOM 2251 N N . PHE A 1 290 ? 29.652 20.746 -0.344 1.00 73.69 290 PHE A N 1
ATOM 2252 C CA . PHE A 1 290 ? 29.279 21.374 -1.617 1.00 73.69 290 PHE A CA 1
ATOM 2253 C C . PHE A 1 290 ? 29.494 22.891 -1.624 1.00 73.69 290 PHE A C 1
ATOM 2255 O O . PHE A 1 290 ? 29.748 23.443 -2.683 1.00 73.69 290 PHE A O 1
ATOM 2262 N N . SER A 1 291 ? 29.415 23.567 -0.473 1.00 69.62 291 SER A N 1
ATOM 2263 C CA . SER A 1 291 ? 29.663 25.017 -0.374 1.00 69.62 291 SER A CA 1
ATOM 2264 C C . SER A 1 291 ? 31.146 25.410 -0.396 1.00 69.62 291 SER A C 1
ATOM 2266 O O . SER A 1 291 ? 31.473 26.568 -0.646 1.00 69.62 291 SER A O 1
ATOM 2268 N N . LEU A 1 292 ? 32.038 24.457 -0.107 1.00 63.16 292 LEU A N 1
ATOM 2269 C CA . LEU A 1 292 ? 33.488 24.662 -0.043 1.00 63.16 292 LEU A CA 1
ATOM 2270 C C . LEU A 1 292 ? 34.214 24.321 -1.360 1.00 63.16 292 LEU A C 1
ATOM 2272 O O . LEU A 1 292 ? 35.409 24.599 -1.461 1.00 63.16 292 LEU A O 1
ATOM 2276 N N . ASN A 1 293 ? 33.512 23.744 -2.343 1.00 50.62 293 ASN A N 1
ATOM 2277 C CA . ASN A 1 293 ? 34.006 23.462 -3.700 1.00 50.62 293 ASN A CA 1
ATOM 2278 C C . ASN A 1 293 ? 33.377 24.413 -4.721 1.00 50.62 293 ASN A C 1
ATOM 2280 O O . ASN A 1 293 ? 34.092 24.788 -5.676 1.00 50.62 293 ASN A O 1
#

Radius of gyration: 30.32 Å; Cα contacts (8 Å, |Δi|>4): 364; chains: 1; bounding box: 79×48×74 Å